Protein AF-A0A841D7J9-F1 (afdb_monomer_lite)

InterPro domains:
  IPR009057 Homedomain-like superfamily [SSF46689] (7-132)
  IPR025959 Winged helix-turn helix domain [PF13592] (99-148)
  IPR036397 Ribonuclease H superfamily [G3DSA:3.30.420.10] (74-222)

Radius of gyration: 26.57 Å; chains: 1; bounding box: 63×69×46 Å

pLDDT: mean 78.3, std 13.87, range [30.59, 95.12]

Foldseek 3Di:
DFDPDPQPCQAPVSLVVQLVLLLVLLVCVVVVNDLVVSCVVSVHDSVVSVVSNVQCVVPNSVSSGDPPGPDDDDPDDPVRLVVLVVVVVVAVVVVPDPDRDDQLVSSQVVCCVPPVDGDDSVRSVSVCSRVRHDDDDPDPPDPPPDVVVVVVQVVPPVPDDDDDDDPPDLQLDLVNLVVVQLCVVCVPDDDPDPVRVVVVSCVSVVVVVVCVVSSVVSNVSNVDDPDDDD

Sequence (230 aa):
MRYPDRSGGLSAPERDRREALRFRAADMFAGKIPPPRVARLLGVTRKSVYEWHALWKHGGTAALASKGAAGSGCKLTEERLDRLEVFLEQGARAHGWDEQRWTSARVAVLIAARFHRTYTPRGVAYLLQRLGWSFQVPAHRAARRDEEIVTWIDAQDDWLLVYRLPPYAPDLNPAEGIWSNLRTRLLNFTVNGIDQLTALIRSRLKPLQYRPDLLDGFIAETGLVLSDPA

Organism: Planomonospora venezuelensis (NCBI:txid1999)

Secondary structure (DSSP, 8-state):
-B-SS--SS-SHHHHHHHHHHHHHHHHHHHTT--HHHHHHHHT--HHHHHHHHHHHHHHTGGGGS---SSSSPPSS-HHHHHHHHHHHHH-GGGGT-SSS---HHHHHHHHHHHH-----HHHHHHHHHHTTBPP-----PPPPP-HHHHHHHHTTTTT-----PPTT-GGG-HHHHHHHHHHHHHTT---SSHHHHHHHHHHHHGGGGG-HHHHHHHHHHTT---PPP-

Structure (mmCIF, N/CA/C/O backbone):
data_AF-A0A841D7J9-F1
#
_entry.id   AF-A0A841D7J9-F1
#
loop_
_atom_site.group_PDB
_atom_site.id
_atom_site.type_symbol
_atom_site.label_atom_id
_atom_site.label_alt_id
_atom_site.label_comp_id
_atom_site.label_asym_id
_atom_site.label_entity_id
_atom_site.label_seq_id
_atom_site.pdbx_PDB_ins_code
_atom_site.Cartn_x
_atom_site.Cartn_y
_atom_site.Cartn_z
_atom_site.occupancy
_atom_site.B_iso_or_equiv
_atom_site.auth_seq_id
_atom_site.auth_comp_id
_atom_site.auth_asym_id
_atom_site.auth_atom_id
_atom_site.pdbx_PDB_model_num
ATOM 1 N N . MET A 1 1 ? 1.288 -3.231 -11.786 1.00 39.03 1 MET A N 1
ATOM 2 C CA . MET A 1 1 ? 0.190 -4.104 -11.327 1.00 39.03 1 MET A CA 1
ATOM 3 C C . MET A 1 1 ? -0.695 -3.291 -10.396 1.00 39.03 1 MET A C 1
ATOM 5 O O . MET A 1 1 ? -0.161 -2.682 -9.474 1.00 39.03 1 MET A O 1
ATOM 9 N N . ARG A 1 2 ? -1.998 -3.210 -10.688 1.00 41.81 2 ARG A N 1
ATOM 10 C CA . ARG A 1 2 ? -3.008 -2.549 -9.848 1.00 41.81 2 ARG A CA 1
ATOM 11 C C . ARG A 1 2 ? -3.468 -3.549 -8.788 1.00 41.81 2 ARG A C 1
ATOM 13 O O . ARG A 1 2 ? -3.883 -4.644 -9.145 1.00 41.81 2 ARG A O 1
ATOM 20 N N . TYR A 1 3 ? -3.389 -3.177 -7.517 1.00 30.59 3 TYR A N 1
ATOM 21 C CA . TYR A 1 3 ? -4.139 -3.857 -6.463 1.00 30.59 3 TYR A CA 1
ATOM 22 C C . TYR A 1 3 ? -5.283 -2.933 -6.048 1.00 30.59 3 TYR A C 1
ATOM 24 O O . TYR A 1 3 ? -5.039 -1.734 -5.871 1.00 30.59 3 TYR A O 1
ATOM 32 N N . PRO A 1 4 ? -6.510 -3.444 -5.887 1.00 35.72 4 PRO A N 1
ATOM 33 C CA . PRO A 1 4 ? -7.534 -2.681 -5.203 1.00 35.72 4 PRO A CA 1
ATOM 34 C C . PRO A 1 4 ? -7.121 -2.630 -3.728 1.00 35.72 4 PRO A C 1
ATOM 36 O O . PRO A 1 4 ? -6.820 -3.682 -3.197 1.00 35.72 4 PRO A O 1
ATOM 39 N N . ASP A 1 5 ? -7.105 -1.441 -3.106 1.00 42.25 5 ASP A N 1
ATOM 40 C CA . ASP A 1 5 ? -7.273 -1.213 -1.647 1.00 42.25 5 ASP A CA 1
ATOM 41 C C . ASP A 1 5 ? -6.131 -0.679 -0.746 1.00 42.25 5 ASP A C 1
ATOM 43 O O . ASP A 1 5 ? -6.415 -0.340 0.402 1.00 42.25 5 ASP A O 1
ATOM 47 N N . ARG A 1 6 ? -4.895 -0.446 -1.215 1.00 40.97 6 ARG A N 1
ATOM 48 C CA . ARG A 1 6 ? -3.840 0.195 -0.375 1.00 40.97 6 ARG A CA 1
ATOM 49 C C . ARG A 1 6 ? -3.608 1.691 -0.629 1.00 40.97 6 ARG A C 1
ATOM 51 O O . ARG A 1 6 ? -2.497 2.201 -0.442 1.00 40.97 6 ARG A O 1
ATOM 58 N N . SER A 1 7 ? -4.629 2.440 -1.039 1.00 46.22 7 SER A N 1
ATOM 59 C CA . SER A 1 7 ? -4.551 3.904 -0.961 1.00 46.22 7 SER A CA 1
ATOM 60 C C . SER A 1 7 ? -4.718 4.319 0.503 1.00 46.22 7 SER A C 1
ATOM 62 O O . SER A 1 7 ? -5.618 3.883 1.199 1.00 46.22 7 SER A O 1
ATOM 64 N N . GLY A 1 8 ? -3.816 5.135 1.039 1.00 47.72 8 GLY A N 1
ATOM 65 C CA . GLY A 1 8 ? -3.855 5.581 2.436 1.00 47.72 8 GLY A CA 1
ATOM 66 C C . GLY A 1 8 ? -4.982 6.581 2.720 1.00 47.72 8 GLY A C 1
ATOM 67 O O . GLY A 1 8 ? -4.747 7.586 3.388 1.00 47.72 8 GLY A O 1
ATOM 68 N N . GLY A 1 9 ? -6.189 6.376 2.184 1.00 54.22 9 GLY A N 1
ATOM 69 C CA . GLY A 1 9 ? -7.312 7.294 2.323 1.00 54.22 9 GLY A CA 1
ATOM 70 C C . GLY A 1 9 ? -7.361 8.427 1.307 1.00 54.22 9 GLY A C 1
ATOM 71 O O . GLY A 1 9 ? -7.972 9.455 1.604 1.00 54.22 9 GLY A O 1
ATOM 72 N N . LEU A 1 10 ? -6.655 8.299 0.185 1.00 56.56 10 LEU A N 1
ATOM 73 C CA . LEU A 1 10 ? -6.429 9.379 -0.782 1.00 56.56 10 LEU A CA 1
ATOM 74 C C . LEU A 1 10 ? -7.172 9.168 -2.109 1.00 56.56 10 LEU A C 1
ATOM 76 O O . LEU A 1 10 ? -7.254 10.109 -2.905 1.00 56.56 10 LEU A O 1
ATOM 80 N N . SER A 1 11 ? -7.727 7.978 -2.355 1.00 65.38 11 SER A N 1
ATOM 81 C CA . SER A 1 11 ? -8.486 7.690 -3.579 1.00 65.38 11 SER A CA 1
ATOM 82 C C . SER A 1 11 ? -9.914 8.251 -3.510 1.00 65.38 11 SER A C 1
ATOM 84 O O . SER A 1 11 ? -10.414 8.579 -2.433 1.00 65.38 11 SER A O 1
ATOM 86 N N . ALA A 1 12 ? -10.571 8.413 -4.665 1.00 66.31 12 ALA A N 1
ATOM 87 C CA . ALA A 1 12 ? -11.970 8.857 -4.711 1.00 66.31 12 ALA A CA 1
ATOM 88 C C . ALA A 1 12 ? -12.926 7.888 -3.985 1.00 66.31 12 ALA A C 1
ATOM 90 O O . ALA A 1 12 ? -13.608 8.348 -3.071 1.00 66.31 12 ALA A O 1
ATOM 91 N N . PRO A 1 13 ? -12.865 6.560 -4.218 1.00 66.75 13 PRO A N 1
ATOM 92 C CA . PRO A 1 13 ? -13.762 5.619 -3.545 1.00 66.75 13 PRO A CA 1
ATOM 93 C C . PRO A 1 13 ? -13.624 5.618 -2.016 1.00 66.75 13 PRO A C 1
ATOM 95 O O . PRO A 1 13 ? -14.596 5.431 -1.289 1.00 66.75 13 PRO A O 1
ATOM 98 N N . GLU A 1 14 ? -12.419 5.839 -1.484 1.00 67.75 14 GLU A N 1
ATOM 99 C CA . GLU A 1 14 ? -12.206 5.944 -0.034 1.00 67.75 14 GLU A CA 1
ATOM 100 C C . GLU A 1 14 ? -12.780 7.229 0.563 1.00 67.75 14 GLU A C 1
ATOM 102 O O . GLU A 1 14 ? -13.253 7.217 1.705 1.00 67.75 14 GLU A O 1
ATOM 107 N N . ARG A 1 15 ? -12.746 8.339 -0.186 1.00 72.50 15 ARG A N 1
ATOM 108 C CA . ARG A 1 15 ? -13.403 9.585 0.230 1.00 72.50 15 ARG A CA 1
ATOM 109 C C . ARG A 1 15 ? -14.911 9.389 0.296 1.00 72.50 15 ARG A C 1
ATOM 111 O O . ARG A 1 15 ? -15.495 9.742 1.321 1.00 72.50 15 ARG A O 1
ATOM 118 N N . ASP A 1 16 ? -15.483 8.750 -0.717 1.00 75.31 16 ASP A N 1
ATOM 119 C CA . ASP A 1 16 ? -16.919 8.472 -0.800 1.00 75.31 16 ASP A CA 1
ATOM 120 C C . ASP A 1 16 ? -17.354 7.544 0.343 1.00 75.31 16 ASP A C 1
ATOM 122 O O . ASP A 1 16 ? -18.322 7.824 1.049 1.00 75.31 16 ASP A O 1
ATOM 126 N N . ARG A 1 17 ? -16.570 6.496 0.645 1.00 79.12 17 ARG A N 1
ATOM 127 C CA . ARG A 1 17 ? -16.803 5.625 1.817 1.00 79.12 17 ARG A CA 1
ATOM 128 C C . ARG A 1 17 ? -16.821 6.411 3.133 1.00 79.12 17 ARG A C 1
ATOM 130 O O . ARG A 1 17 ? -17.687 6.187 3.976 1.00 79.12 17 ARG A O 1
ATOM 137 N N . ARG A 1 18 ? -15.880 7.339 3.336 1.00 81.44 18 ARG A N 1
ATOM 138 C CA . ARG A 1 18 ? -15.814 8.171 4.557 1.00 81.44 18 ARG A CA 1
ATOM 139 C C . ARG A 1 18 ? -16.934 9.200 4.636 1.00 81.44 18 ARG A C 1
ATOM 141 O O . ARG A 1 18 ? -17.307 9.609 5.733 1.00 81.44 18 ARG A O 1
ATOM 148 N N . GLU A 1 19 ? -17.409 9.685 3.500 1.00 84.31 19 GLU A N 1
ATOM 149 C CA . GLU A 1 19 ? -18.580 10.556 3.420 1.00 84.31 19 GLU A CA 1
ATOM 150 C C . GLU A 1 19 ? -19.863 9.791 3.742 1.00 84.31 19 GLU A C 1
ATOM 152 O O . GLU A 1 19 ? -20.627 10.227 4.599 1.00 84.31 19 GLU A O 1
ATOM 157 N N . ALA A 1 20 ? -20.030 8.585 3.200 1.00 85.12 20 ALA A N 1
ATOM 158 C CA . ALA A 1 20 ? -21.144 7.710 3.549 1.00 85.12 20 ALA A CA 1
ATOM 159 C C . ALA A 1 20 ? -21.189 7.395 5.058 1.00 85.12 20 ALA A C 1
ATOM 161 O O . ALA A 1 20 ? -22.263 7.395 5.658 1.00 85.12 20 ALA A O 1
ATOM 162 N N . LEU A 1 21 ? -20.032 7.186 5.706 1.00 88.06 21 LEU A N 1
ATOM 163 C CA . LEU A 1 21 ? -19.957 7.025 7.168 1.00 88.06 21 LEU A CA 1
ATOM 164 C C . LEU A 1 21 ? -20.430 8.273 7.926 1.00 88.06 21 LEU A C 1
ATOM 166 O O . LEU A 1 21 ? -21.113 8.154 8.942 1.00 88.06 21 LEU A O 1
ATOM 170 N N . ARG A 1 22 ? -20.087 9.465 7.430 1.00 91.50 22 ARG A N 1
ATOM 171 C CA . ARG A 1 22 ? -20.518 10.745 8.004 1.00 91.50 22 ARG A CA 1
ATOM 172 C C . ARG A 1 22 ? -22.024 10.960 7.855 1.00 91.50 22 ARG A C 1
ATOM 174 O O . ARG A 1 22 ? -22.659 11.391 8.813 1.00 91.50 22 ARG A O 1
ATOM 181 N N . PHE A 1 23 ? -22.608 10.602 6.714 1.00 91.81 23 PHE A N 1
ATOM 182 C CA . PHE A 1 23 ? -24.058 10.679 6.512 1.00 91.81 23 PHE A CA 1
ATOM 183 C C . PHE A 1 23 ? -24.820 9.672 7.372 1.00 91.81 23 PHE A C 1
ATOM 185 O O . PHE A 1 23 ? -25.758 10.066 8.057 1.00 91.81 23 PHE A O 1
ATOM 192 N N . ARG A 1 24 ? -24.341 8.426 7.485 1.00 92.00 24 ARG A N 1
ATOM 193 C CA . ARG A 1 24 ? -24.909 7.464 8.446 1.00 92.00 24 ARG A CA 1
ATOM 194 C C . ARG A 1 24 ? -24.848 7.984 9.883 1.00 92.00 24 ARG A C 1
ATOM 196 O O . ARG A 1 24 ? -25.803 7.821 10.631 1.00 92.00 24 ARG A O 1
ATOM 203 N N . ALA A 1 25 ? -23.750 8.632 10.280 1.00 90.75 25 ALA A N 1
ATOM 204 C CA . ALA A 1 25 ? -23.661 9.261 11.599 1.00 90.75 25 ALA A CA 1
ATOM 205 C C . ALA A 1 25 ? -24.704 10.380 11.777 1.00 90.75 25 ALA A C 1
ATOM 207 O O . ALA A 1 25 ? -25.294 10.480 12.851 1.00 90.75 25 ALA A O 1
ATOM 208 N N . ALA A 1 26 ? -24.966 11.175 10.734 1.00 92.69 26 ALA A N 1
ATOM 209 C CA . ALA A 1 26 ? -25.993 12.217 10.735 1.00 92.69 26 ALA A CA 1
ATOM 210 C C . ALA A 1 26 ? -27.397 11.647 10.989 1.00 92.69 26 ALA A C 1
ATOM 212 O O . ALA A 1 26 ? -28.112 12.158 11.851 1.00 92.69 26 ALA A O 1
ATOM 213 N N . ASP A 1 27 ? -27.756 10.554 10.309 1.00 93.56 27 ASP A N 1
ATOM 214 C CA . ASP A 1 27 ? -29.042 9.867 10.503 1.00 93.56 27 ASP A CA 1
ATOM 215 C C . ASP A 1 27 ? -29.184 9.356 11.944 1.00 93.56 27 ASP A C 1
ATOM 217 O O . ASP A 1 27 ? -30.233 9.485 12.578 1.00 93.56 27 ASP A O 1
ATOM 221 N N . MET A 1 28 ? -28.095 8.833 12.513 1.00 94.06 28 MET A N 1
ATOM 222 C CA . MET A 1 28 ? -28.065 8.375 13.903 1.00 94.06 28 MET A CA 1
ATOM 223 C C . MET A 1 28 ? -28.186 9.532 14.904 1.00 94.06 28 MET A C 1
ATOM 225 O O . MET A 1 28 ? -28.846 9.376 15.934 1.00 94.06 28 MET A O 1
ATOM 229 N N . PHE A 1 29 ? -27.596 10.697 14.617 1.00 95.12 29 PHE A N 1
ATOM 230 C CA . PHE A 1 29 ? -27.776 11.899 15.437 1.00 95.12 29 PHE A CA 1
ATOM 231 C C . PHE A 1 29 ? -29.213 12.425 15.366 1.00 95.12 29 PHE A C 1
ATOM 233 O O . PHE A 1 29 ? -29.779 12.769 16.406 1.00 95.12 29 PHE A O 1
ATOM 240 N N . ALA A 1 30 ? -29.834 12.415 14.181 1.00 92.06 30 ALA A N 1
ATOM 241 C CA . ALA A 1 30 ? -31.248 12.751 14.005 1.00 92.06 30 ALA A CA 1
ATOM 242 C C . ALA A 1 30 ? -32.157 11.792 14.797 1.00 92.06 30 ALA A C 1
ATOM 244 O O . ALA A 1 30 ? -33.096 12.229 15.464 1.00 92.06 30 ALA A O 1
ATOM 245 N N . GLY A 1 31 ? -31.803 10.503 14.830 1.00 92.81 31 GLY A N 1
ATOM 246 C CA . GLY A 1 31 ? -32.410 9.478 15.687 1.00 92.81 31 GLY A CA 1
ATOM 247 C C . GLY A 1 31 ? -32.057 9.576 17.179 1.00 92.81 31 GLY A C 1
ATOM 248 O O . GLY A 1 31 ? -32.359 8.653 17.935 1.00 92.81 31 GLY A O 1
ATOM 249 N N . LYS A 1 32 ? -31.406 10.664 17.621 1.00 93.88 32 LYS A N 1
ATOM 250 C CA . LYS A 1 32 ? -30.995 10.935 19.013 1.00 93.88 32 LYS A CA 1
ATOM 251 C C . LYS A 1 32 ? -30.071 9.871 19.620 1.00 93.88 32 LYS A C 1
ATOM 253 O O . LYS A 1 32 ? -30.001 9.719 20.842 1.00 93.88 32 LYS A O 1
ATOM 258 N N . ILE A 1 33 ? -29.323 9.145 18.791 1.00 94.50 33 ILE A N 1
ATOM 259 C CA . ILE A 1 33 ? -28.328 8.182 19.264 1.00 94.50 33 ILE A CA 1
ATOM 260 C C . ILE A 1 33 ? -27.105 8.954 19.790 1.00 94.50 33 ILE A C 1
ATOM 262 O O . ILE A 1 33 ? -26.549 9.792 19.078 1.00 94.50 33 ILE A O 1
ATOM 266 N N . PRO A 1 34 ? -26.628 8.674 21.018 1.00 93.44 34 PRO A N 1
ATOM 267 C CA . PRO A 1 34 ? -25.526 9.428 21.603 1.00 93.44 34 PRO A CA 1
ATOM 268 C C . PRO A 1 34 ? -24.186 9.151 20.882 1.00 93.44 34 PRO A C 1
ATOM 270 O O . PRO A 1 34 ? -23.909 7.991 20.544 1.00 93.44 34 PRO A O 1
ATOM 273 N N . PRO A 1 35 ? -23.296 10.157 20.718 1.00 92.00 35 PRO A N 1
ATOM 274 C CA . PRO A 1 35 ? -22.027 10.022 19.986 1.00 92.00 35 PRO A CA 1
ATOM 275 C C . PRO A 1 35 ? -21.139 8.822 20.380 1.00 92.00 35 PRO A C 1
ATOM 277 O O . PRO A 1 35 ? -20.606 8.159 19.489 1.00 92.00 35 PRO A O 1
ATOM 280 N N . PRO A 1 36 ? -21.008 8.429 21.665 1.00 92.62 36 PRO A N 1
ATOM 281 C CA . PRO A 1 36 ? -20.242 7.233 22.038 1.00 92.62 36 PRO A CA 1
ATOM 282 C C . PRO A 1 36 ? -20.827 5.910 21.521 1.00 92.62 36 PRO A C 1
ATOM 284 O O . PRO A 1 36 ? -20.099 4.927 21.367 1.00 92.62 36 PRO A O 1
ATOM 287 N N . ARG A 1 37 ? -22.145 5.847 21.291 1.00 92.38 37 ARG A N 1
ATOM 288 C CA . ARG A 1 37 ? -22.811 4.674 20.707 1.00 92.38 37 ARG A CA 1
ATOM 289 C C . ARG A 1 37 ? -22.662 4.673 19.187 1.00 92.38 37 ARG A C 1
ATOM 291 O O . ARG A 1 37 ? -22.357 3.626 18.630 1.00 92.38 37 ARG A O 1
ATOM 298 N N . VAL A 1 38 ? -22.767 5.839 18.549 1.00 89.81 38 VAL A N 1
ATOM 299 C CA . VAL A 1 38 ? -22.492 6.013 17.111 1.00 89.81 38 VAL A CA 1
ATOM 300 C C . VAL A 1 38 ? -21.054 5.606 16.766 1.00 89.81 38 VAL A C 1
ATOM 302 O O . VAL A 1 38 ? -20.846 4.843 15.829 1.00 89.81 38 VAL A O 1
ATOM 305 N N . ALA A 1 39 ? -20.069 6.011 17.576 1.00 88.69 39 ALA A N 1
ATOM 306 C CA . ALA A 1 39 ? -18.666 5.621 17.397 1.00 88.69 39 ALA A CA 1
ATOM 307 C C . ALA A 1 39 ? -18.464 4.098 17.392 1.00 88.69 39 ALA A C 1
ATOM 309 O O . ALA A 1 39 ? -17.776 3.569 16.523 1.00 88.69 39 ALA A O 1
ATOM 310 N N . ARG A 1 40 ? -19.116 3.389 18.325 1.00 87.44 40 ARG A N 1
ATOM 311 C CA . ARG A 1 40 ? -19.069 1.921 18.392 1.00 87.44 40 ARG A CA 1
ATOM 312 C C . ARG A 1 40 ? -19.741 1.261 17.191 1.00 87.44 40 ARG A C 1
ATOM 314 O O . ARG A 1 40 ? -19.175 0.335 16.630 1.00 87.44 40 ARG A O 1
ATOM 321 N N . LEU A 1 41 ? -20.916 1.745 16.793 1.00 83.50 41 LEU A N 1
ATOM 322 C CA . LEU A 1 41 ? -21.693 1.159 15.697 1.00 83.50 41 LEU A CA 1
ATOM 323 C C . LEU A 1 41 ? -21.044 1.368 14.321 1.00 83.50 41 LEU A C 1
ATOM 325 O O . LEU A 1 41 ? -21.203 0.527 13.445 1.00 83.50 41 LEU A O 1
ATOM 329 N N . LEU A 1 42 ? -20.301 2.462 14.136 1.00 83.75 42 LEU A N 1
ATOM 330 C CA . LEU A 1 42 ? -19.607 2.773 12.881 1.00 83.75 42 LEU A CA 1
ATOM 331 C C . LEU A 1 42 ? -18.122 2.371 12.877 1.00 83.75 42 LEU A C 1
ATOM 333 O O . LEU A 1 42 ? -17.455 2.561 11.863 1.00 83.75 42 LEU A O 1
ATOM 337 N N . GLY A 1 43 ? -17.588 1.849 13.987 1.00 84.12 43 GLY A N 1
ATOM 338 C CA . GLY A 1 43 ? -16.182 1.436 14.087 1.00 84.12 43 GLY A CA 1
ATOM 339 C C . GLY A 1 43 ? -15.177 2.589 13.952 1.00 84.12 43 GLY A C 1
ATOM 340 O O . GLY A 1 43 ? -14.059 2.383 13.486 1.00 84.12 43 GLY A O 1
ATOM 341 N N . VAL A 1 44 ? -15.561 3.811 14.334 1.00 86.38 44 VAL A N 1
ATOM 342 C CA . VAL A 1 44 ? -14.720 5.020 14.242 1.00 86.38 44 VAL A CA 1
ATOM 343 C C . VAL A 1 44 ? -14.386 5.574 15.626 1.00 86.38 44 VAL A C 1
ATOM 345 O O . VAL A 1 44 ? -15.048 5.285 16.623 1.00 86.38 44 VAL A O 1
ATOM 348 N N . THR A 1 45 ? -13.345 6.403 15.712 1.00 86.19 45 THR A N 1
ATOM 349 C CA . THR A 1 45 ? -12.926 6.967 17.002 1.00 86.19 45 THR A CA 1
ATOM 350 C C . THR A 1 45 ? -13.990 7.900 17.585 1.00 86.19 45 THR A C 1
ATOM 352 O O . THR A 1 45 ? -14.641 8.657 16.863 1.00 86.19 45 THR A O 1
ATOM 355 N N . ARG A 1 46 ? -14.121 7.915 18.921 1.00 83.75 46 ARG A N 1
ATOM 356 C CA . ARG A 1 46 ? -15.035 8.838 19.621 1.00 83.75 46 ARG A CA 1
ATOM 357 C C . ARG A 1 46 ? -14.771 10.298 19.249 1.00 83.75 46 ARG A C 1
ATOM 359 O O . ARG A 1 46 ? -15.722 11.041 19.049 1.00 83.75 46 ARG A O 1
ATOM 366 N N . LYS A 1 47 ? -13.496 10.685 19.112 1.00 85.00 47 LYS A N 1
ATOM 367 C CA . LYS A 1 47 ? -13.081 12.040 18.727 1.00 85.00 47 LYS A CA 1
ATOM 368 C C . LYS A 1 47 ? -13.732 12.475 17.410 1.00 85.00 47 LYS A C 1
ATOM 370 O O . LYS A 1 47 ? -14.397 13.504 17.387 1.00 85.00 47 LYS A O 1
ATOM 375 N N . SER A 1 48 ? -13.612 11.659 16.360 1.00 87.44 48 SER A N 1
ATOM 376 C CA . SER A 1 48 ? -14.194 11.958 15.044 1.00 87.44 48 SER A CA 1
ATOM 377 C C . SER A 1 48 ? -15.711 12.140 15.112 1.00 87.44 48 SER A C 1
ATOM 379 O O . SER A 1 48 ? -16.247 13.063 14.512 1.00 87.44 48 SER A O 1
ATOM 381 N N . VAL A 1 49 ? -16.409 11.305 15.889 1.00 90.81 49 VAL A N 1
ATOM 382 C CA . VAL A 1 49 ? -17.872 11.403 16.031 1.00 90.81 49 VAL A CA 1
ATOM 383 C C . VAL A 1 49 ? -18.295 12.642 16.817 1.00 90.81 49 VAL A C 1
ATOM 385 O O . VAL A 1 49 ? -19.301 13.253 16.470 1.00 90.81 49 VAL A O 1
ATOM 388 N N . TYR A 1 50 ? -17.547 13.048 17.846 1.00 92.75 50 TYR A N 1
ATOM 389 C CA . TYR A 1 50 ? -17.823 14.300 18.560 1.00 92.75 50 TYR A CA 1
ATOM 390 C C . TYR A 1 50 ? -17.618 15.529 17.668 1.00 92.75 50 TYR A C 1
ATOM 392 O O . TYR A 1 50 ? -18.455 16.430 17.691 1.00 92.75 50 TYR A O 1
ATOM 400 N N . GLU A 1 51 ? -16.565 15.544 16.848 1.00 89.75 51 GLU A N 1
ATOM 401 C CA . GLU A 1 51 ? -16.337 16.598 15.851 1.00 89.75 51 GLU A CA 1
ATOM 402 C C . GLU A 1 51 ? -17.475 16.644 14.817 1.00 89.75 51 GLU A C 1
ATOM 404 O O . GLU A 1 51 ? -18.014 17.715 14.541 1.00 89.75 51 GLU A O 1
ATOM 409 N N . TRP A 1 52 ? -17.916 15.490 14.301 1.00 93.00 52 TRP A N 1
ATOM 410 C CA . TRP A 1 52 ? -19.059 15.421 13.381 1.00 93.00 52 TRP A CA 1
ATOM 411 C C . TRP A 1 52 ? -20.360 15.878 14.038 1.00 93.00 52 TRP A C 1
ATOM 413 O O . TRP A 1 52 ? -21.113 16.636 13.441 1.00 93.00 52 TRP A O 1
ATOM 423 N N . HIS A 1 53 ? -20.624 15.466 15.275 1.00 93.69 53 HIS A N 1
ATOM 424 C CA . HIS A 1 53 ? -21.823 15.872 16.001 1.00 93.69 53 HIS A CA 1
ATOM 425 C C . HIS A 1 53 ? -21.850 17.386 16.258 1.00 93.69 53 HIS A C 1
ATOM 427 O O . HIS A 1 53 ? -22.901 18.011 16.126 1.00 93.69 53 HIS A O 1
ATOM 433 N N . ALA A 1 54 ? -20.702 17.991 16.579 1.00 92.38 54 ALA A N 1
ATOM 434 C CA . ALA A 1 54 ? -20.583 19.439 16.730 1.00 92.38 54 ALA A CA 1
ATOM 435 C C . ALA A 1 54 ? -20.873 20.175 15.411 1.00 92.38 54 ALA A C 1
ATOM 437 O O . ALA A 1 54 ? -21.660 21.118 15.398 1.00 92.38 54 ALA A O 1
ATOM 438 N N . LEU A 1 55 ? -20.306 19.711 14.293 1.00 89.44 55 LEU A N 1
ATOM 439 C CA . LEU A 1 55 ? -20.564 20.281 12.964 1.00 89.44 55 LEU A CA 1
ATOM 440 C C . LEU A 1 55 ? -22.031 20.115 12.536 1.00 89.44 55 LEU A C 1
ATOM 442 O O . LEU A 1 55 ? -22.656 21.059 12.053 1.00 89.44 55 LEU A O 1
ATOM 446 N N . TRP A 1 56 ? -22.597 18.931 12.767 1.00 94.56 56 TRP A N 1
ATOM 447 C CA . TRP A 1 56 ? -23.981 18.603 12.433 1.00 94.56 56 TRP A CA 1
ATOM 448 C C . TRP A 1 56 ? -24.989 19.441 13.224 1.00 94.56 56 TRP A C 1
ATOM 450 O O . TRP A 1 56 ? -25.992 19.872 12.662 1.00 94.56 56 TRP A O 1
ATOM 460 N N . LYS A 1 57 ? -24.711 19.759 14.496 1.00 91.12 57 LYS A N 1
ATOM 461 C CA . LYS A 1 57 ? -25.582 20.634 15.300 1.00 91.12 57 LYS A CA 1
ATOM 462 C C . LYS A 1 57 ? -25.789 22.021 14.690 1.00 91.12 57 LYS A C 1
ATOM 464 O O . LYS A 1 57 ? -26.841 22.612 14.908 1.00 91.12 57 LYS A O 1
ATOM 469 N N . HIS A 1 58 ? -24.795 22.542 13.974 1.00 88.31 58 HIS A N 1
ATOM 470 C CA . HIS A 1 58 ? -24.837 23.898 13.428 1.00 88.31 58 HIS A CA 1
ATOM 471 C C . HIS A 1 58 ? -25.217 23.953 11.945 1.00 88.31 58 HIS A C 1
ATOM 473 O O . HIS A 1 58 ? -25.762 24.963 11.512 1.00 88.31 58 HIS A O 1
ATOM 479 N N . GLY A 1 59 ? -24.958 22.897 11.167 1.00 84.50 59 GLY A N 1
ATOM 480 C CA . GLY A 1 59 ? -25.216 22.903 9.720 1.00 84.50 59 GLY A CA 1
ATOM 481 C C . GLY A 1 59 ? -25.823 21.618 9.156 1.00 84.50 59 GLY A C 1
ATOM 482 O O . GLY A 1 59 ? -25.773 21.394 7.945 1.00 84.50 59 GLY A O 1
ATOM 483 N N . GLY A 1 60 ? -26.385 20.765 10.016 1.00 89.31 60 GLY A N 1
ATOM 484 C CA . GLY A 1 60 ? -27.085 19.542 9.632 1.00 89.31 60 GLY A CA 1
ATOM 485 C C . GLY A 1 60 ? -26.215 18.560 8.845 1.00 89.31 60 GLY A C 1
ATOM 486 O O . GLY A 1 60 ? -24.986 18.559 8.932 1.00 89.31 60 GLY A O 1
ATOM 487 N N . THR A 1 61 ? -26.858 17.697 8.058 1.00 87.25 61 THR A N 1
ATOM 488 C CA . THR A 1 61 ? -26.174 16.677 7.245 1.00 87.25 61 THR A CA 1
ATOM 489 C C . THR A 1 61 ? -25.264 17.296 6.179 1.00 87.25 61 THR A C 1
ATOM 491 O O . THR A 1 61 ? -24.189 16.765 5.911 1.00 87.25 61 THR A O 1
ATOM 494 N N . ALA A 1 62 ? -25.632 18.459 5.630 1.00 86.44 62 ALA A N 1
ATOM 495 C CA . ALA A 1 62 ? -24.836 19.161 4.621 1.00 86.44 62 ALA A CA 1
ATOM 496 C C . ALA A 1 62 ? -23.459 19.602 5.151 1.00 86.44 62 ALA A C 1
ATOM 498 O O . ALA A 1 62 ? -22.468 19.523 4.426 1.00 86.44 62 ALA A O 1
ATOM 499 N N . ALA A 1 63 ? -23.355 19.982 6.431 1.00 86.88 63 ALA A N 1
ATOM 500 C CA . ALA A 1 63 ? -22.075 20.332 7.056 1.00 86.88 63 ALA A CA 1
ATOM 501 C C . ALA A 1 63 ? -21.093 19.154 7.161 1.00 86.88 63 ALA A C 1
ATOM 503 O O . ALA A 1 63 ? -19.896 19.361 7.378 1.00 86.88 63 ALA A O 1
ATOM 504 N N . LEU A 1 64 ? -21.586 17.925 7.004 1.00 86.06 64 LEU A N 1
ATOM 505 C CA . LEU A 1 64 ? -20.781 16.713 7.022 1.00 86.06 64 LEU A CA 1
ATOM 506 C C . LEU A 1 64 ? -20.346 16.245 5.632 1.00 86.06 64 LEU A C 1
ATOM 508 O O . LEU A 1 64 ? -19.619 15.253 5.556 1.00 86.06 64 LEU A O 1
ATOM 512 N N . ALA A 1 65 ? -20.726 16.944 4.560 1.00 84.19 65 ALA A N 1
ATOM 513 C CA . ALA A 1 65 ? -20.272 16.639 3.209 1.00 84.19 65 ALA A CA 1
ATOM 514 C C . ALA A 1 65 ? -18.746 16.791 3.071 1.00 84.19 65 ALA A C 1
ATOM 516 O O . ALA A 1 65 ? -18.074 17.554 3.774 1.00 84.19 65 ALA A O 1
ATOM 517 N N . SER A 1 66 ? -18.159 15.996 2.185 1.00 79.19 66 SER A N 1
ATOM 518 C CA . SER A 1 66 ? -16.752 16.058 1.815 1.00 79.19 66 SER A CA 1
ATOM 519 C C . SER A 1 66 ? -16.435 17.401 1.163 1.00 79.19 66 SER A C 1
ATOM 521 O O . SER A 1 66 ? -17.091 17.814 0.216 1.00 79.19 66 SER A O 1
ATOM 523 N N . LYS A 1 67 ? -15.360 18.058 1.607 1.00 73.50 67 LYS A N 1
ATOM 524 C CA . LYS A 1 67 ? -14.830 19.269 0.952 1.00 73.50 67 LYS A CA 1
ATOM 525 C C . LYS A 1 67 ? -13.943 18.949 -0.265 1.00 73.50 67 LYS A C 1
ATOM 527 O O . LYS A 1 67 ? -13.229 19.820 -0.750 1.00 73.50 67 LYS A O 1
ATOM 532 N N . GLY A 1 68 ? -13.947 17.699 -0.733 1.00 65.31 68 GLY A N 1
ATOM 533 C CA . GLY A 1 68 ? -13.070 17.211 -1.797 1.00 65.31 68 GLY A CA 1
ATOM 534 C C . GLY A 1 68 ? -11.717 16.696 -1.293 1.00 65.31 68 GLY A C 1
ATOM 535 O O . GLY A 1 68 ? -11.512 16.452 -0.102 1.00 65.31 68 GLY A O 1
ATOM 536 N N . ALA A 1 69 ? -10.786 16.462 -2.222 1.00 60.06 69 ALA A N 1
ATOM 537 C CA . ALA A 1 69 ? -9.441 15.995 -1.891 1.00 60.06 69 ALA A CA 1
ATOM 538 C C . ALA A 1 69 ? -8.649 17.085 -1.147 1.00 60.06 69 ALA A C 1
ATOM 540 O O . ALA A 1 69 ? -8.562 18.216 -1.614 1.00 60.06 69 ALA 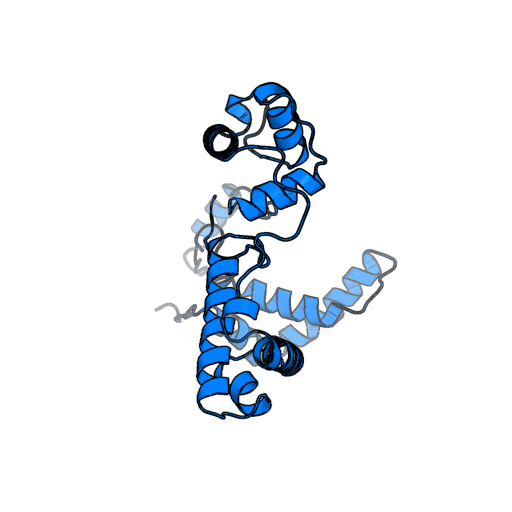A O 1
ATOM 541 N N . ALA A 1 70 ? -8.035 16.741 -0.013 1.00 46.66 70 ALA A N 1
ATOM 542 C CA . ALA A 1 70 ? -7.160 17.662 0.705 1.00 46.66 70 ALA A CA 1
ATOM 543 C C . ALA A 1 70 ? -5.838 17.875 -0.064 1.00 46.66 70 ALA A C 1
ATOM 545 O O . ALA A 1 70 ? -5.156 16.907 -0.406 1.00 46.66 70 ALA A O 1
ATOM 546 N N . GLY A 1 71 ? -5.473 19.138 -0.312 1.00 52.56 71 GLY A N 1
ATOM 547 C CA . GLY A 1 71 ? -4.220 19.551 -0.959 1.00 52.56 71 GLY A CA 1
ATOM 548 C C . GLY A 1 71 ? -4.427 20.459 -2.175 1.00 52.56 71 GLY A C 1
ATOM 549 O O . GLY A 1 71 ? -5.527 20.543 -2.717 1.00 52.56 71 GLY A O 1
ATOM 550 N N . SER A 1 72 ? -3.363 21.145 -2.615 1.00 47.66 72 SER A N 1
ATOM 551 C CA . SER A 1 72 ? -3.376 21.893 -3.879 1.00 47.66 72 SER A CA 1
ATOM 552 C C . SER A 1 72 ? -3.820 20.970 -5.016 1.00 47.66 72 SER A C 1
ATOM 554 O O . SER A 1 72 ? -3.340 19.836 -5.115 1.00 47.66 72 SER A O 1
ATOM 556 N N . GLY A 1 73 ? -4.752 21.446 -5.847 1.00 57.72 73 GLY A N 1
ATOM 557 C CA . GLY A 1 73 ? -5.326 20.690 -6.960 1.00 57.72 73 GLY A CA 1
ATOM 558 C C . GLY A 1 73 ? -4.262 19.976 -7.800 1.00 57.72 73 GLY A C 1
ATOM 559 O O . GLY A 1 73 ? -3.128 20.442 -7.936 1.00 57.72 73 GLY A O 1
ATOM 560 N N . CYS A 1 74 ? -4.613 18.806 -8.339 1.00 61.31 74 CYS A N 1
ATOM 561 C CA . CYS A 1 74 ? -3.720 18.070 -9.231 1.00 61.31 74 CYS A CA 1
ATOM 562 C C . CYS A 1 74 ? -3.287 18.993 -10.384 1.00 61.31 74 CYS A C 1
ATOM 564 O O . CYS A 1 74 ? -4.135 19.602 -11.028 1.00 61.31 74 CYS A O 1
ATOM 566 N N . LYS A 1 75 ? -1.978 19.114 -10.659 1.00 70.50 75 LYS A N 1
ATOM 567 C CA . LYS A 1 75 ? -1.473 19.944 -11.772 1.00 70.50 75 LYS A CA 1
ATOM 568 C C . LYS A 1 75 ? -1.791 19.349 -13.154 1.00 70.50 75 LYS A C 1
ATOM 570 O O . LYS A 1 75 ? -1.521 19.991 -14.171 1.00 70.50 75 LYS A O 1
ATOM 575 N N . LEU A 1 76 ? -2.295 18.116 -13.189 1.00 73.75 76 LEU A N 1
ATOM 576 C CA . LEU A 1 76 ? -2.750 17.412 -14.382 1.00 73.75 76 LEU A CA 1
ATOM 577 C C . LEU A 1 76 ? -4.279 17.310 -14.348 1.00 73.75 76 LEU A C 1
ATOM 579 O O . LEU A 1 76 ? -4.848 16.964 -13.312 1.00 73.75 76 LEU A O 1
ATOM 583 N N . THR A 1 77 ? -4.910 17.621 -15.480 1.00 78.69 77 THR A N 1
ATOM 584 C CA . THR A 1 77 ? -6.350 17.430 -15.710 1.00 78.69 77 THR A CA 1
ATOM 585 C C . THR A 1 77 ? -6.670 15.942 -15.865 1.00 78.69 77 THR A C 1
ATOM 587 O O . THR A 1 77 ? -5.753 15.154 -16.110 1.00 78.69 77 THR A O 1
ATOM 590 N N . GLU A 1 78 ? -7.940 15.550 -15.745 1.00 71.88 78 GLU A N 1
ATOM 591 C CA . GLU A 1 78 ? -8.360 14.143 -15.869 1.00 71.88 78 GLU A CA 1
ATOM 592 C C . GLU A 1 78 ? -7.922 13.530 -17.208 1.00 71.88 78 GLU A C 1
ATOM 594 O O . GLU A 1 78 ? -7.262 12.495 -17.215 1.00 71.88 78 GLU A O 1
ATOM 599 N N . GLU A 1 79 ? -8.055 14.250 -18.324 1.00 73.81 79 GLU A N 1
ATOM 600 C CA . GLU A 1 79 ? -7.657 13.750 -19.654 1.00 73.81 79 GLU A CA 1
ATOM 601 C C . GLU A 1 79 ? -6.136 13.567 -19.803 1.00 73.81 79 GLU A C 1
ATOM 603 O O . GLU A 1 79 ? -5.637 12.896 -20.715 1.00 73.81 79 GLU A O 1
ATOM 608 N N . ARG A 1 80 ? -5.347 14.243 -18.961 1.00 82.06 80 ARG A N 1
ATOM 609 C CA . ARG A 1 80 ? -3.889 14.059 -18.903 1.00 82.06 80 ARG A CA 1
ATOM 610 C C . ARG A 1 80 ? -3.520 12.907 -17.977 1.00 82.06 80 ARG A C 1
ATOM 612 O O . ARG A 1 80 ? -2.495 12.274 -18.212 1.00 82.06 80 ARG A O 1
ATOM 619 N N . LEU A 1 81 ? -4.331 12.640 -16.956 1.00 80.88 81 LEU A N 1
ATOM 620 C CA . LEU A 1 81 ? -4.170 11.483 -16.081 1.00 80.88 81 LEU A CA 1
ATOM 621 C C . LEU A 1 81 ? -4.471 10.188 -16.835 1.00 80.88 81 LEU A C 1
ATOM 623 O O . LEU A 1 81 ? -3.646 9.282 -16.773 1.00 80.88 81 LEU A O 1
ATOM 627 N N . ASP A 1 82 ? -5.536 10.153 -17.636 1.00 77.44 82 ASP A N 1
ATOM 628 C CA . ASP A 1 82 ? -5.873 8.989 -18.469 1.00 77.44 82 ASP A CA 1
ATOM 629 C C . ASP A 1 82 ? -4.749 8.675 -19.465 1.00 77.44 82 ASP A C 1
ATOM 631 O O . ASP A 1 82 ? -4.299 7.540 -19.606 1.00 77.44 82 ASP A O 1
ATOM 635 N N . ARG A 1 83 ? -4.197 9.711 -20.110 1.00 83.44 83 ARG A N 1
ATOM 636 C CA . ARG A 1 83 ? -3.047 9.544 -21.014 1.00 83.44 83 ARG A CA 1
ATOM 637 C C . ARG A 1 83 ? -1.772 9.125 -20.293 1.00 83.44 83 ARG A C 1
ATOM 639 O O . ARG A 1 83 ? -0.987 8.360 -20.848 1.00 83.44 83 ARG A O 1
ATOM 646 N N . LEU A 1 84 ? -1.535 9.634 -19.083 1.00 84.81 84 LEU A N 1
ATOM 647 C CA . LEU A 1 84 ? -0.408 9.194 -18.264 1.00 84.81 84 LEU A CA 1
ATOM 648 C C . LEU A 1 84 ? -0.549 7.710 -17.916 1.00 84.81 84 LEU A C 1
ATOM 650 O O . LEU A 1 84 ? 0.440 6.989 -17.977 1.00 84.81 84 LEU A O 1
ATOM 654 N N . GLU A 1 85 ? -1.756 7.254 -17.596 1.00 81.31 85 GLU A N 1
ATOM 655 C CA . GLU A 1 85 ? -2.028 5.857 -17.274 1.00 81.31 85 GLU A CA 1
ATOM 656 C C . GLU A 1 85 ? -1.695 4.917 -18.436 1.00 81.31 85 GLU A C 1
ATOM 658 O O . GLU A 1 85 ? -0.961 3.950 -18.233 1.00 81.31 85 GLU A O 1
ATOM 663 N N . VAL A 1 86 ? -2.085 5.273 -19.663 1.00 80.81 86 VAL A N 1
ATOM 664 C CA . VAL A 1 86 ? -1.705 4.523 -20.874 1.00 80.81 86 VAL A CA 1
ATOM 665 C C . VAL A 1 86 ? -0.179 4.396 -21.009 1.00 80.81 86 VAL A C 1
ATOM 667 O O . VAL A 1 86 ? 0.334 3.319 -21.310 1.00 80.81 86 VAL A O 1
ATOM 670 N N . PHE A 1 87 ? 0.580 5.466 -20.748 1.00 84.44 87 PHE A N 1
ATOM 671 C CA . PHE A 1 87 ? 2.050 5.405 -20.782 1.00 84.44 87 PHE A CA 1
ATOM 672 C C . PHE A 1 87 ? 2.632 4.529 -19.666 1.00 84.44 87 PHE A C 1
ATOM 674 O O . PHE A 1 87 ? 3.612 3.808 -19.864 1.00 84.44 87 PHE A O 1
ATOM 681 N N . LEU A 1 88 ? 2.036 4.563 -18.474 1.00 84.06 88 LEU A N 1
ATOM 682 C CA . LEU A 1 88 ? 2.487 3.724 -17.369 1.00 84.06 88 LEU A CA 1
ATOM 683 C C . LEU A 1 88 ? 2.268 2.234 -17.665 1.00 84.06 88 LEU A C 1
ATOM 685 O O . LEU A 1 88 ? 3.137 1.427 -17.325 1.00 84.06 88 LEU A O 1
ATOM 689 N N . GLU A 1 89 ? 1.167 1.883 -18.330 1.00 82.25 89 GLU A N 1
ATOM 690 C CA . GLU A 1 89 ? 0.835 0.512 -18.741 1.00 82.25 89 GLU A CA 1
ATOM 691 C C . GLU A 1 89 ? 1.756 -0.030 -19.844 1.00 82.25 89 GLU A C 1
ATOM 693 O O . GLU A 1 89 ? 2.165 -1.189 -19.776 1.00 82.25 89 GLU A O 1
ATOM 698 N N . GLN A 1 90 ? 2.175 0.811 -20.797 1.00 80.56 90 GLN A N 1
ATOM 699 C CA . GLN A 1 90 ? 3.199 0.464 -21.803 1.00 80.56 90 GLN A CA 1
ATOM 700 C C . GLN A 1 90 ? 4.559 0.131 -21.159 1.00 80.56 90 GLN A C 1
ATOM 702 O O . GLN A 1 90 ? 5.358 -0.648 -21.689 1.00 80.56 90 GLN A O 1
ATOM 707 N N . GLY A 1 91 ? 4.798 0.692 -19.972 1.00 79.56 91 GLY A N 1
ATOM 708 C CA . GLY A 1 91 ? 5.970 0.451 -19.149 1.00 79.56 91 GLY A CA 1
ATOM 709 C C . GLY A 1 91 ? 7.220 1.195 -19.616 1.00 79.56 91 GLY A C 1
ATOM 710 O O . GLY A 1 91 ? 7.299 1.733 -20.717 1.00 79.56 91 GLY A O 1
ATOM 711 N N . ALA A 1 92 ? 8.226 1.256 -18.743 1.00 82.06 92 ALA A N 1
ATOM 712 C CA . ALA A 1 92 ? 9.332 2.196 -18.925 1.00 82.06 92 ALA A CA 1
ATOM 713 C C . ALA A 1 92 ? 10.210 1.908 -20.167 1.00 82.06 92 ALA A C 1
ATOM 715 O O . ALA A 1 92 ? 10.735 2.846 -20.763 1.00 82.06 92 ALA A O 1
ATOM 716 N N . ARG A 1 93 ? 10.303 0.664 -20.659 1.00 82.62 93 ARG A N 1
ATOM 717 C CA . ARG A 1 93 ? 11.056 0.386 -21.901 1.00 82.62 93 ARG A CA 1
ATOM 718 C C . ARG A 1 93 ? 10.479 1.061 -23.135 1.00 82.62 93 ARG A C 1
ATOM 720 O O . ARG A 1 93 ? 11.238 1.591 -23.940 1.00 82.62 93 ARG A O 1
ATOM 727 N N . ALA A 1 94 ? 9.153 1.131 -23.240 1.00 81.12 94 ALA A N 1
ATOM 728 C CA . ALA A 1 94 ? 8.475 1.806 -24.348 1.00 81.12 94 ALA A CA 1
ATOM 729 C C . ALA A 1 94 ? 8.769 3.318 -24.403 1.00 81.12 94 ALA A C 1
ATOM 731 O O . ALA A 1 94 ? 8.504 3.980 -25.403 1.00 81.12 94 ALA A O 1
ATOM 732 N N . HIS A 1 95 ? 9.341 3.867 -23.331 1.00 81.50 95 HIS A N 1
ATOM 733 C CA . HIS A 1 95 ? 9.670 5.278 -23.198 1.00 81.50 95 HIS A CA 1
ATOM 734 C C . HIS A 1 95 ? 11.180 5.539 -23.064 1.00 81.50 95 HIS A C 1
ATOM 736 O O . HIS A 1 95 ? 11.569 6.628 -22.646 1.00 81.50 95 HIS A O 1
ATOM 742 N N . GLY A 1 96 ? 12.020 4.573 -23.454 1.00 81.19 96 GLY A N 1
ATOM 743 C CA . GLY A 1 96 ? 13.466 4.767 -23.603 1.00 81.19 96 GLY A CA 1
ATOM 744 C C . GLY A 1 96 ? 14.308 4.437 -22.369 1.00 81.19 96 GLY A C 1
ATOM 745 O O . GLY A 1 96 ? 15.459 4.854 -22.302 1.00 81.19 96 GLY A O 1
ATOM 746 N N . TRP A 1 97 ? 13.764 3.707 -21.390 1.00 83.62 97 TRP A N 1
ATOM 747 C CA . TRP A 1 97 ? 14.541 3.186 -20.259 1.00 83.62 97 TRP A CA 1
ATOM 748 C C . TRP A 1 97 ? 14.920 1.717 -20.466 1.00 83.62 97 TRP A C 1
ATOM 750 O O . TRP A 1 97 ? 14.102 0.929 -20.915 1.00 83.62 97 TRP A O 1
ATOM 760 N N . ASP A 1 98 ? 16.114 1.301 -20.040 1.00 74.69 98 ASP A N 1
ATOM 761 C CA . ASP A 1 98 ? 16.587 -0.084 -20.239 1.00 74.69 98 ASP A CA 1
ATOM 762 C C . ASP A 1 98 ? 15.815 -1.134 -19.423 1.00 74.69 98 ASP A C 1
ATOM 764 O O . ASP A 1 98 ? 15.855 -2.336 -19.694 1.00 74.69 98 ASP A O 1
ATOM 768 N N . GLU A 1 99 ? 15.069 -0.707 -18.408 1.00 74.31 99 GLU A N 1
ATOM 769 C CA . GLU A 1 99 ? 14.315 -1.571 -17.506 1.00 74.31 99 GLU A CA 1
ATOM 770 C C . GLU A 1 99 ? 12.830 -1.227 -17.521 1.00 74.31 99 GLU A C 1
ATOM 772 O O . GLU A 1 99 ? 12.460 -0.061 -17.608 1.00 74.31 99 GLU A O 1
ATOM 777 N N . GLN A 1 100 ? 11.968 -2.223 -17.296 1.00 76.25 100 GLN A N 1
ATOM 778 C CA . GLN A 1 100 ? 10.511 -2.033 -17.261 1.00 76.25 100 GLN A CA 1
ATOM 779 C C . GLN A 1 100 ? 10.008 -1.283 -16.009 1.00 76.25 100 GLN A C 1
ATOM 781 O O . GLN A 1 100 ? 8.830 -0.946 -15.909 1.00 76.25 100 GLN A O 1
ATOM 786 N N . ARG A 1 101 ? 10.880 -1.034 -15.022 1.00 79.19 101 ARG A N 1
ATOM 787 C CA . ARG A 1 101 ? 10.501 -0.496 -13.708 1.00 79.19 101 ARG A CA 1
ATOM 788 C C . ARG A 1 101 ? 10.202 1.001 -13.765 1.00 79.19 101 ARG A C 1
ATOM 790 O O . ARG A 1 101 ? 11.074 1.803 -14.104 1.00 79.19 101 ARG A O 1
ATOM 797 N N . TRP A 1 102 ? 9.019 1.391 -13.302 1.00 83.12 102 TRP A N 1
ATOM 798 C CA . TRP A 1 102 ? 8.716 2.786 -13.000 1.00 83.12 102 TRP A CA 1
ATOM 799 C C . TRP A 1 102 ? 9.213 3.165 -11.608 1.00 83.12 102 TRP A C 1
ATOM 801 O O . TRP A 1 102 ? 8.851 2.545 -10.612 1.00 83.12 102 TRP A O 1
ATOM 811 N N . THR A 1 103 ? 10.018 4.222 -11.538 1.00 85.94 103 THR A N 1
ATOM 812 C CA . THR A 1 103 ? 10.306 4.932 -10.287 1.00 85.94 103 THR A CA 1
ATOM 813 C C . THR A 1 103 ? 9.610 6.285 -10.321 1.00 85.94 103 THR A C 1
ATOM 815 O O . THR A 1 103 ? 9.384 6.837 -11.401 1.00 85.94 103 THR A O 1
ATOM 818 N N . SER A 1 104 ? 9.314 6.875 -9.160 1.00 86.94 104 SER A N 1
ATOM 819 C CA . SER A 1 104 ? 8.693 8.206 -9.109 1.00 86.94 104 SER A CA 1
ATOM 820 C C . SER A 1 104 ? 9.516 9.276 -9.837 1.00 86.94 104 SER A C 1
ATOM 822 O O . SER A 1 104 ? 8.951 10.224 -10.370 1.00 86.94 104 SER A O 1
ATOM 824 N N . ALA A 1 105 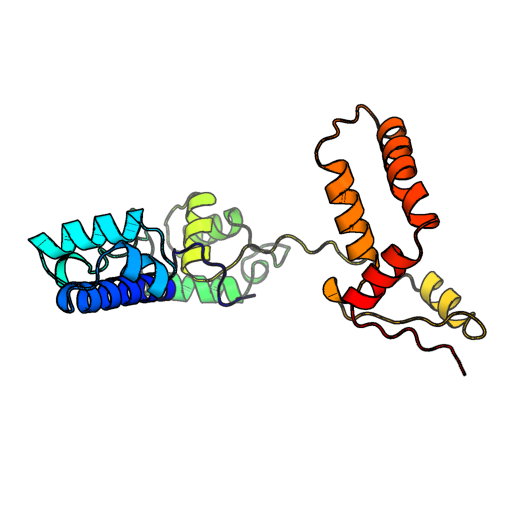? 10.843 9.115 -9.898 1.00 87.56 105 ALA A N 1
ATOM 825 C CA . ALA A 1 105 ? 11.727 9.988 -10.666 1.00 87.56 105 ALA A CA 1
ATOM 826 C C . ALA A 1 105 ? 11.553 9.803 -12.184 1.00 87.56 105 ALA A C 1
ATOM 828 O O . ALA A 1 105 ? 11.394 10.789 -12.898 1.00 87.56 105 ALA A O 1
ATOM 829 N N . ARG A 1 106 ? 11.506 8.557 -12.679 1.00 90.12 106 ARG A N 1
ATOM 830 C CA . ARG A 1 106 ? 11.259 8.269 -14.107 1.00 90.12 106 ARG A CA 1
ATOM 831 C C . ARG A 1 106 ? 9.895 8.792 -14.552 1.00 90.12 106 ARG A C 1
ATOM 833 O O . ARG A 1 106 ? 9.782 9.427 -15.594 1.00 90.12 106 ARG A O 1
ATOM 840 N N . VAL A 1 107 ? 8.874 8.602 -13.718 1.00 88.62 107 VAL A N 1
ATOM 841 C CA . VAL A 1 107 ? 7.531 9.125 -13.988 1.00 88.62 107 VAL A CA 1
ATOM 842 C C . VAL A 1 107 ? 7.515 10.661 -13.953 1.00 88.62 107 VAL A C 1
ATOM 844 O O . VAL A 1 107 ? 6.863 11.270 -14.794 1.00 88.62 107 VAL A O 1
ATOM 847 N N . ALA A 1 108 ? 8.273 11.319 -13.066 1.00 90.69 108 ALA A N 1
ATOM 848 C CA . ALA A 1 108 ? 8.408 12.781 -13.087 1.00 90.69 108 ALA A CA 1
ATOM 849 C C . ALA A 1 108 ? 9.020 13.293 -14.404 1.00 90.69 108 ALA A C 1
ATOM 851 O O . ALA A 1 108 ? 8.520 14.266 -14.969 1.00 90.69 108 ALA A O 1
ATOM 852 N N . VAL A 1 109 ? 10.058 12.616 -14.911 1.00 90.88 109 VAL A N 1
ATOM 853 C CA . VAL A 1 109 ? 10.682 12.924 -16.210 1.00 90.88 109 VAL A CA 1
ATOM 854 C C . VAL A 1 109 ? 9.683 12.734 -17.350 1.00 90.88 109 VAL A C 1
ATOM 856 O O . VAL A 1 109 ? 9.538 13.620 -18.192 1.00 90.88 109 VAL A O 1
ATOM 859 N N . LEU A 1 110 ? 8.935 11.628 -17.345 1.00 90.38 110 LEU A N 1
ATOM 860 C CA . LEU A 1 110 ? 7.890 11.372 -18.335 1.00 90.38 110 LEU A CA 1
ATOM 861 C C . LEU A 1 110 ? 6.814 12.470 -18.323 1.00 90.38 110 LEU A C 1
ATOM 863 O O . LEU A 1 110 ? 6.431 12.967 -19.381 1.00 90.38 110 LEU A O 1
ATOM 867 N N . ILE A 1 111 ? 6.349 12.886 -17.140 1.00 90.06 111 ILE A N 1
ATOM 868 C CA . ILE A 1 111 ? 5.338 13.944 -17.006 1.00 90.06 111 ILE A CA 1
ATOM 869 C C . ILE A 1 111 ? 5.874 15.283 -17.528 1.00 90.06 111 ILE A C 1
ATOM 871 O O . ILE A 1 111 ? 5.159 15.996 -18.236 1.00 90.06 111 ILE A O 1
ATOM 875 N N . ALA A 1 112 ? 7.130 15.617 -17.223 1.00 90.94 112 ALA A N 1
ATOM 876 C CA . ALA A 1 112 ? 7.763 16.830 -17.727 1.00 90.94 112 ALA A CA 1
ATOM 877 C C . ALA A 1 112 ? 7.867 16.817 -19.260 1.00 90.94 112 ALA A C 1
ATOM 879 O O . ALA A 1 112 ? 7.520 17.810 -19.898 1.00 90.94 112 ALA A O 1
ATOM 880 N N . ALA A 1 113 ? 8.257 15.682 -19.847 1.00 88.12 113 ALA A N 1
ATOM 881 C CA . ALA A 1 113 ? 8.404 15.525 -21.291 1.00 88.12 113 ALA A CA 1
ATOM 882 C C . ALA A 1 113 ? 7.066 15.533 -22.052 1.00 88.12 113 ALA A C 1
ATOM 884 O O . ALA A 1 113 ? 6.992 16.080 -23.147 1.00 88.12 113 ALA A O 1
ATOM 885 N N . ARG A 1 114 ? 6.008 14.923 -21.499 1.00 89.81 114 ARG A N 1
ATOM 886 C CA . ARG A 1 114 ? 4.722 14.729 -22.203 1.00 89.81 114 ARG A CA 1
ATOM 887 C C . ARG A 1 114 ? 3.670 15.790 -21.905 1.00 89.81 114 ARG A C 1
ATOM 889 O O . ARG A 1 114 ? 2.777 16.001 -22.718 1.00 89.81 114 ARG A O 1
ATOM 896 N N . PHE A 1 115 ? 3.748 16.435 -20.743 1.00 89.75 115 PHE A N 1
ATOM 897 C CA . PHE A 1 115 ? 2.723 17.377 -20.284 1.00 89.75 115 PHE A CA 1
ATOM 898 C C . PHE A 1 115 ? 3.280 18.747 -19.883 1.00 89.75 115 PHE A C 1
ATOM 900 O O . PHE A 1 115 ? 2.499 19.600 -19.457 1.00 89.75 115 PHE A O 1
ATOM 907 N N . HIS A 1 116 ? 4.599 18.964 -19.991 1.00 86.44 116 HIS A N 1
ATOM 908 C CA . HIS A 1 116 ? 5.280 20.216 -19.629 1.00 86.44 116 HIS A CA 1
ATOM 909 C C . HIS A 1 116 ? 4.963 20.687 -18.198 1.00 86.44 116 HIS A C 1
ATOM 911 O O . HIS A 1 116 ? 4.870 21.882 -17.906 1.00 86.44 116 HIS A O 1
ATOM 917 N N . ARG A 1 117 ? 4.758 19.734 -17.280 1.00 88.81 117 ARG A N 1
ATOM 918 C CA . ARG A 1 117 ? 4.501 19.991 -15.858 1.00 88.81 117 ARG A CA 1
ATOM 919 C C . ARG A 1 117 ? 5.566 19.329 -15.005 1.00 88.81 117 ARG A C 1
ATOM 921 O O . ARG A 1 117 ? 5.902 18.168 -15.198 1.00 88.81 117 ARG A O 1
ATOM 928 N N . THR A 1 118 ? 6.052 20.062 -14.012 1.00 87.31 118 THR A N 1
ATOM 929 C CA . THR A 1 118 ? 7.050 19.561 -13.071 1.00 87.31 118 THR A CA 1
ATOM 930 C C . THR A 1 118 ? 6.393 19.064 -11.786 1.00 87.31 118 THR A C 1
ATOM 932 O O . THR A 1 118 ? 5.567 19.741 -11.151 1.00 87.31 118 THR A O 1
ATOM 935 N N . TYR A 1 119 ? 6.794 17.860 -11.391 1.00 85.00 119 TYR A N 1
ATOM 936 C CA . TYR A 1 119 ? 6.465 17.248 -10.114 1.00 85.00 119 TYR A CA 1
ATOM 937 C C . TYR A 1 119 ? 7.750 16.869 -9.390 1.00 85.00 119 TYR A C 1
ATOM 939 O O . TYR A 1 119 ? 8.715 16.421 -10.004 1.00 85.00 119 TYR A O 1
ATOM 947 N N . THR A 1 120 ? 7.745 17.001 -8.067 1.00 87.50 120 THR A N 1
ATOM 948 C CA . THR A 1 120 ? 8.770 16.360 -7.241 1.00 87.50 120 THR A CA 1
ATOM 949 C C . THR A 1 120 ? 8.527 14.844 -7.228 1.00 87.50 120 THR A C 1
ATOM 951 O O . THR A 1 120 ? 7.372 14.424 -7.342 1.00 87.50 120 THR A O 1
ATOM 954 N N . PRO A 1 121 ? 9.551 13.996 -7.020 1.00 86.00 121 PRO A N 1
ATOM 955 C CA . PRO A 1 121 ? 9.358 12.544 -6.918 1.00 86.00 121 PRO A CA 1
ATOM 956 C C . PRO A 1 121 ? 8.327 12.149 -5.849 1.00 86.00 121 PRO A C 1
ATOM 958 O O . PRO A 1 121 ? 7.526 11.239 -6.047 1.00 86.00 121 PRO A O 1
ATOM 961 N N . ARG A 1 122 ? 8.277 12.885 -4.732 1.00 81.56 122 ARG A N 1
ATOM 962 C CA . ARG A 1 122 ? 7.251 12.709 -3.696 1.00 81.56 122 ARG A CA 1
ATOM 963 C C . ARG A 1 122 ? 5.857 13.138 -4.172 1.00 81.56 122 ARG A C 1
ATOM 965 O O . ARG A 1 122 ? 4.877 12.469 -3.870 1.00 81.56 122 ARG A O 1
ATOM 972 N N . GLY A 1 123 ? 5.755 14.221 -4.939 1.00 83.44 123 GLY A N 1
ATOM 973 C CA . GLY A 1 123 ? 4.498 14.635 -5.564 1.00 83.44 123 GLY A CA 1
ATOM 974 C C . GLY A 1 123 ? 3.966 13.591 -6.548 1.00 83.44 123 GLY A C 1
ATOM 975 O O . GLY A 1 123 ? 2.773 13.300 -6.542 1.00 83.44 123 GLY A O 1
ATOM 976 N N . VAL A 1 124 ? 4.854 12.976 -7.334 1.00 86.31 124 VAL A N 1
ATOM 977 C CA . VAL A 1 124 ? 4.507 11.846 -8.208 1.00 86.31 124 VAL A CA 1
ATOM 978 C C . VAL A 1 124 ? 4.051 10.635 -7.398 1.00 86.31 124 VAL A C 1
ATOM 980 O O . VAL A 1 124 ? 3.094 9.977 -7.784 1.00 86.31 124 VAL A O 1
ATOM 983 N N . ALA A 1 125 ? 4.668 10.364 -6.247 1.00 82.44 125 ALA A N 1
ATOM 984 C CA . ALA A 1 125 ? 4.240 9.270 -5.380 1.00 82.44 125 ALA A CA 1
ATOM 985 C C . ALA A 1 125 ? 2.782 9.410 -4.921 1.00 82.44 125 ALA A C 1
ATOM 987 O O . ALA A 1 125 ? 1.999 8.468 -5.039 1.00 82.44 125 ALA A O 1
ATOM 988 N N . TYR A 1 126 ? 2.399 10.603 -4.464 1.00 80.38 126 TYR A N 1
ATOM 989 C CA . TYR A 1 126 ? 1.010 10.889 -4.102 1.00 80.38 126 TYR A CA 1
ATOM 990 C C . TYR A 1 126 ? 0.068 10.837 -5.305 1.00 80.38 126 TYR A C 1
ATOM 992 O O . TYR A 1 126 ? -1.068 10.385 -5.175 1.00 80.38 126 TYR A O 1
ATOM 1000 N N . LEU A 1 127 ? 0.531 11.291 -6.473 1.00 83.50 127 LEU A N 1
ATOM 1001 C CA . LEU A 1 127 ? -0.235 11.222 -7.713 1.00 83.50 127 LEU A CA 1
ATOM 1002 C C . LEU A 1 127 ? -0.560 9.771 -8.087 1.00 83.50 127 LEU A C 1
ATOM 1004 O O . LEU A 1 127 ? -1.721 9.444 -8.304 1.00 83.50 127 LEU A O 1
ATOM 1008 N N . LEU A 1 128 ? 0.448 8.900 -8.104 1.00 81.88 128 LEU A N 1
ATOM 1009 C CA . LEU A 1 128 ? 0.293 7.481 -8.421 1.00 81.88 128 LEU A CA 1
ATOM 1010 C C . LEU A 1 128 ? -0.628 6.780 -7.416 1.00 81.88 128 LEU A C 1
ATOM 1012 O O . LEU A 1 128 ? -1.540 6.065 -7.819 1.00 81.88 128 LEU A O 1
ATOM 1016 N N . GLN A 1 129 ? -0.478 7.070 -6.121 1.00 75.25 129 GLN A N 1
ATOM 1017 C CA . GLN A 1 129 ? -1.361 6.520 -5.092 1.00 75.25 129 GLN A CA 1
ATOM 1018 C C . GLN A 1 129 ? -2.826 6.948 -5.281 1.00 75.25 129 GLN A C 1
ATOM 1020 O O . GLN A 1 129 ? -3.734 6.148 -5.063 1.00 75.25 129 GLN A O 1
ATOM 1025 N N . ARG A 1 130 ? -3.075 8.195 -5.709 1.00 71.75 130 ARG A N 1
ATOM 1026 C CA . ARG A 1 130 ? -4.429 8.678 -6.038 1.00 71.75 130 ARG A CA 1
ATOM 1027 C C . ARG A 1 130 ? -5.032 7.965 -7.248 1.00 71.75 130 ARG A C 1
ATOM 1029 O O . ARG A 1 130 ? -6.243 7.781 -7.266 1.00 71.75 130 ARG A O 1
ATOM 1036 N N . LEU A 1 131 ? -4.200 7.573 -8.212 1.00 74.06 131 LEU A N 1
ATOM 1037 C CA . LEU A 1 131 ? -4.581 6.790 -9.393 1.00 74.06 131 LEU A CA 1
ATOM 1038 C C . LEU A 1 131 ? -4.679 5.276 -9.106 1.00 74.06 131 LEU A C 1
ATOM 1040 O O . LEU A 1 131 ? -4.893 4.487 -10.019 1.00 74.06 131 LEU A O 1
ATOM 1044 N N . GLY A 1 132 ? -4.496 4.844 -7.852 1.00 70.88 132 GLY A N 1
ATOM 1045 C CA . GLY A 1 132 ? -4.562 3.427 -7.473 1.00 70.88 132 GLY A CA 1
ATOM 1046 C C . GLY A 1 132 ? -3.305 2.615 -7.812 1.00 70.88 132 GLY A C 1
ATOM 1047 O O . GLY A 1 132 ? -3.327 1.387 -7.748 1.00 70.88 132 GLY A O 1
ATOM 1048 N N . TRP A 1 133 ? -2.194 3.273 -8.150 1.00 72.38 133 TRP A N 1
ATOM 1049 C CA . TRP A 1 133 ? -0.904 2.622 -8.373 1.00 72.38 133 TRP A CA 1
ATOM 1050 C C . TRP A 1 133 ? -0.153 2.459 -7.044 1.00 72.38 133 TRP A C 1
ATOM 1052 O O . TRP A 1 133 ? 0.034 3.424 -6.299 1.00 72.38 133 TRP A O 1
ATOM 1062 N N . SER A 1 134 ? 0.301 1.240 -6.743 1.00 59.16 134 SER A N 1
ATOM 1063 C CA . SER A 1 134 ? 1.066 0.927 -5.531 1.00 59.16 134 SER A CA 1
ATOM 1064 C C . SER A 1 134 ? 2.562 0.776 -5.816 1.00 59.16 134 SER A C 1
ATOM 1066 O O . SER A 1 134 ? 2.979 0.288 -6.869 1.00 59.16 134 SER A O 1
ATOM 1068 N N . PHE A 1 135 ? 3.387 1.186 -4.849 1.00 56.41 135 PHE A N 1
ATOM 1069 C CA . PHE A 1 135 ? 4.826 0.945 -4.885 1.00 56.41 135 PHE A CA 1
ATOM 1070 C C . PHE A 1 135 ? 5.110 -0.544 -4.744 1.00 56.41 135 PHE A C 1
ATOM 1072 O O . PHE A 1 135 ? 4.786 -1.148 -3.724 1.00 56.41 135 PHE A O 1
ATOM 1079 N N . GLN A 1 136 ? 5.747 -1.121 -5.757 1.00 53.81 136 GLN A N 1
ATOM 1080 C CA . GLN A 1 136 ? 6.279 -2.472 -5.669 1.00 53.81 136 GLN A CA 1
ATOM 1081 C C . GLN A 1 136 ? 7.663 -2.390 -5.024 1.00 53.81 136 GLN A C 1
ATOM 1083 O O . GLN A 1 136 ? 8.603 -1.857 -5.617 1.00 53.81 136 GLN A O 1
ATOM 1088 N N . VAL A 1 137 ? 7.784 -2.896 -3.797 1.00 44.38 137 VAL A N 1
ATOM 1089 C CA . VAL A 1 137 ? 9.097 -3.250 -3.247 1.00 44.38 137 VAL A CA 1
ATOM 1090 C C . VAL A 1 137 ? 9.622 -4.384 -4.129 1.00 44.38 137 VAL A C 1
ATOM 1092 O O . VAL A 1 137 ? 8.845 -5.296 -4.418 1.00 44.38 137 VAL A O 1
ATOM 1095 N N . PRO A 1 138 ? 10.877 -4.340 -4.611 1.00 41.12 138 PRO A N 1
ATOM 1096 C CA . PRO A 1 138 ? 11.441 -5.463 -5.340 1.00 41.12 138 PRO A CA 1
ATOM 1097 C C . PRO A 1 138 ? 11.232 -6.726 -4.509 1.00 41.12 138 PRO A C 1
ATOM 1099 O O . PRO A 1 138 ? 11.756 -6.826 -3.401 1.00 41.12 138 PRO A O 1
ATOM 1102 N N . ALA A 1 139 ? 10.433 -7.663 -5.020 1.00 39.44 139 ALA A N 1
ATOM 1103 C CA . ALA A 1 139 ? 10.386 -8.989 -4.440 1.00 39.44 139 ALA A CA 1
ATOM 1104 C C . ALA A 1 139 ? 11.825 -9.507 -4.467 1.00 39.44 139 ALA A C 1
ATOM 1106 O O . ALA A 1 139 ? 12.484 -9.435 -5.512 1.00 39.44 139 ALA A O 1
ATOM 1107 N N . HIS A 1 140 ? 12.331 -9.943 -3.313 1.00 42.09 140 HIS A N 1
ATOM 1108 C CA . HIS A 1 140 ? 13.597 -10.653 -3.244 1.00 42.09 140 HIS A CA 1
ATOM 1109 C C . HIS A 1 140 ? 13.544 -11.732 -4.326 1.00 42.09 140 HIS A C 1
ATOM 1111 O O . HIS A 1 140 ? 12.664 -12.593 -4.295 1.00 42.09 140 HIS A O 1
ATOM 1117 N N . ARG A 1 141 ? 14.397 -11.620 -5.351 1.00 40.91 141 ARG A N 1
ATOM 1118 C CA . ARG A 1 141 ? 14.441 -12.612 -6.427 1.00 40.91 141 ARG A CA 1
ATOM 1119 C C . ARG A 1 141 ? 14.666 -13.953 -5.741 1.00 40.91 141 ARG A C 1
ATOM 1121 O O . ARG A 1 141 ? 15.618 -14.077 -4.972 1.00 40.91 141 ARG A O 1
ATOM 1128 N N . ALA A 1 142 ? 13.799 -14.933 -5.991 1.00 45.81 142 ALA A N 1
ATOM 1129 C CA . ALA A 1 142 ? 14.168 -16.311 -5.710 1.00 45.81 142 ALA A CA 1
ATOM 1130 C C . ALA A 1 142 ? 15.531 -16.539 -6.377 1.00 45.81 142 ALA A C 1
ATOM 1132 O O . ALA A 1 142 ? 15.740 -16.080 -7.510 1.00 45.81 142 ALA A O 1
ATOM 1133 N N . ALA A 1 143 ? 16.474 -17.143 -5.650 1.00 54.97 143 ALA A N 1
ATOM 1134 C CA . ALA A 1 143 ? 17.743 -17.546 -6.233 1.00 54.97 143 ALA A CA 1
ATOM 1135 C C . ALA A 1 143 ? 17.440 -18.278 -7.549 1.00 54.97 143 ALA A C 1
ATOM 1137 O O . ALA A 1 143 ? 16.469 -19.036 -7.630 1.00 54.97 143 ALA A O 1
ATOM 1138 N N . ARG A 1 144 ? 18.195 -17.961 -8.607 1.00 54.34 144 ARG A N 1
ATOM 1139 C CA . ARG A 1 144 ? 18.057 -18.630 -9.904 1.00 54.34 144 ARG A CA 1
ATOM 1140 C C . ARG A 1 144 ? 18.016 -20.139 -9.645 1.00 54.34 144 ARG A C 1
ATOM 1142 O O . ARG A 1 144 ? 18.842 -20.618 -8.877 1.00 54.34 144 ARG A O 1
ATOM 1149 N N . ARG A 1 145 ? 17.051 -20.849 -10.243 1.00 60.19 145 ARG A N 1
ATOM 1150 C CA . ARG A 1 145 ? 16.987 -22.314 -10.167 1.00 60.19 145 ARG A CA 1
ATOM 1151 C C . ARG A 1 145 ? 18.352 -22.857 -10.581 1.00 60.19 145 ARG A C 1
ATOM 1153 O O . ARG A 1 145 ? 18.790 -22.586 -11.696 1.00 60.19 145 ARG A O 1
ATOM 1160 N N . ASP A 1 146 ? 19.003 -23.543 -9.658 1.00 75.75 146 ASP A N 1
ATOM 1161 C CA . ASP A 1 146 ? 20.281 -24.188 -9.900 1.00 75.75 146 ASP A CA 1
ATOM 1162 C C . ASP A 1 146 ? 19.997 -25.598 -10.423 1.00 75.75 146 ASP A C 1
ATOM 1164 O O . ASP A 1 146 ? 19.353 -26.402 -9.744 1.00 75.75 146 ASP A O 1
ATOM 1168 N N . GLU A 1 147 ? 20.372 -25.854 -11.673 1.00 80.25 147 GLU A N 1
ATOM 1169 C CA . GLU A 1 147 ? 20.101 -27.128 -12.342 1.00 80.25 147 GLU A CA 1
ATOM 1170 C C . GLU A 1 147 ? 20.880 -28.282 -11.699 1.00 80.25 147 GLU A C 1
ATOM 1172 O O . GLU A 1 147 ? 20.384 -29.410 -11.681 1.00 80.25 147 GLU A O 1
ATOM 1177 N N . GLU A 1 148 ? 22.032 -28.000 -11.085 1.00 84.88 148 GLU A N 1
ATOM 1178 C CA . GLU A 1 148 ? 22.825 -28.994 -10.360 1.00 84.88 148 GLU A CA 1
ATOM 1179 C C . GLU A 1 148 ? 22.092 -29.447 -9.090 1.00 84.88 148 GLU A C 1
ATOM 1181 O O . GLU A 1 148 ? 21.917 -30.644 -8.864 1.00 84.88 148 GLU A O 1
ATOM 1186 N N . ILE A 1 149 ? 21.551 -28.497 -8.316 1.00 83.81 149 ILE A N 1
ATOM 1187 C CA . ILE A 1 149 ? 20.760 -28.793 -7.108 1.00 83.81 149 ILE A CA 1
ATOM 1188 C C . ILE A 1 149 ? 19.482 -29.558 -7.462 1.00 83.81 149 ILE A C 1
ATOM 1190 O O . ILE A 1 149 ? 19.087 -30.467 -6.739 1.00 83.81 149 ILE A O 1
ATOM 1194 N N . VAL A 1 150 ? 18.825 -29.206 -8.570 1.00 84.06 150 VAL A N 1
ATOM 1195 C CA . VAL A 1 150 ? 17.621 -29.913 -9.040 1.00 84.06 150 VAL A CA 1
ATOM 1196 C C . VAL A 1 150 ? 17.951 -31.358 -9.383 1.00 84.06 150 VAL A C 1
ATOM 1198 O O . VAL A 1 150 ? 17.255 -32.251 -8.917 1.00 84.06 150 VAL A O 1
ATOM 1201 N N . THR A 1 151 ? 19.015 -31.576 -10.155 1.00 87.12 151 THR A N 1
ATOM 1202 C CA . THR A 1 151 ? 19.443 -32.920 -10.563 1.00 87.12 151 THR A CA 1
ATOM 1203 C C . THR A 1 151 ? 19.828 -33.760 -9.350 1.00 87.12 151 THR A C 1
ATOM 1205 O O . THR A 1 151 ? 19.483 -34.934 -9.279 1.00 87.12 151 THR A O 1
ATOM 1208 N N . TRP A 1 152 ? 20.499 -33.153 -8.368 1.00 90.88 152 TRP A N 1
ATOM 1209 C CA . TRP A 1 152 ? 20.832 -33.819 -7.115 1.00 90.88 152 TRP A CA 1
ATOM 1210 C C . TRP A 1 152 ? 19.583 -34.195 -6.308 1.00 90.88 152 TRP A C 1
ATOM 1212 O O . TRP A 1 152 ? 19.485 -35.333 -5.870 1.00 90.88 152 TRP A O 1
ATOM 1222 N N . ILE A 1 153 ? 18.614 -33.281 -6.157 1.00 88.56 153 ILE A N 1
ATOM 1223 C CA . ILE A 1 153 ? 17.340 -33.550 -5.467 1.00 88.56 153 ILE A CA 1
ATOM 1224 C C . ILE A 1 153 ? 16.589 -34.702 -6.136 1.00 88.56 153 ILE A C 1
ATOM 1226 O O . ILE A 1 153 ? 16.126 -35.608 -5.451 1.00 88.56 153 ILE A O 1
ATOM 1230 N N . ASP A 1 154 ? 16.476 -34.660 -7.464 1.00 86.75 154 ASP A N 1
ATOM 1231 C CA . ASP A 1 154 ? 15.725 -35.657 -8.226 1.00 86.75 154 ASP A CA 1
ATOM 1232 C C . ASP A 1 154 ? 16.408 -37.044 -8.169 1.00 86.75 154 ASP A C 1
ATOM 1234 O O . ASP A 1 154 ? 15.747 -38.057 -8.364 1.00 86.75 154 ASP A O 1
ATOM 1238 N N . ALA A 1 155 ? 17.710 -37.109 -7.853 1.00 90.06 155 ALA A N 1
ATOM 1239 C CA . ALA A 1 155 ? 18.460 -38.353 -7.660 1.00 90.06 155 ALA A CA 1
ATOM 1240 C C . ALA A 1 155 ? 18.346 -38.961 -6.245 1.00 90.06 155 ALA A C 1
ATOM 1242 O O . ALA A 1 155 ? 18.977 -39.985 -5.994 1.00 90.06 155 ALA A O 1
ATOM 1243 N N . GLN A 1 156 ? 17.631 -38.321 -5.312 1.00 90.69 156 GLN A N 1
ATOM 1244 C CA . GLN A 1 156 ? 17.420 -38.790 -3.929 1.00 90.69 156 GLN A CA 1
ATOM 1245 C C . GLN A 1 156 ? 15.940 -39.141 -3.667 1.00 90.69 156 GLN A C 1
ATOM 1247 O O . GLN A 1 156 ? 15.440 -38.966 -2.555 1.00 90.69 156 GLN A O 1
ATOM 1252 N N . ASP A 1 157 ? 15.204 -39.563 -4.699 1.00 85.06 157 ASP A N 1
ATOM 1253 C CA . ASP A 1 157 ? 13.758 -39.822 -4.629 1.00 85.06 157 ASP A CA 1
ATOM 1254 C C . ASP A 1 157 ? 13.375 -40.990 -3.702 1.00 85.06 157 ASP A C 1
ATOM 1256 O O . ASP A 1 157 ? 12.219 -41.106 -3.295 1.00 85.06 157 ASP A O 1
ATOM 1260 N N . ASP A 1 158 ? 14.354 -41.804 -3.314 1.00 86.94 158 ASP A N 1
ATOM 1261 C CA . ASP A 1 158 ? 14.230 -42.925 -2.392 1.00 86.94 158 ASP A CA 1
ATOM 1262 C C . ASP A 1 158 ? 14.028 -42.497 -0.929 1.00 86.94 158 ASP A C 1
ATOM 1264 O O . ASP A 1 158 ? 13.423 -43.243 -0.157 1.00 86.94 158 ASP A O 1
ATOM 1268 N N . TRP A 1 159 ? 14.489 -41.304 -0.533 1.00 88.44 159 TRP A N 1
ATOM 1269 C CA . TRP A 1 159 ? 14.344 -40.808 0.847 1.00 88.44 159 TRP A CA 1
ATOM 1270 C C . TRP A 1 159 ? 13.948 -39.329 0.975 1.00 88.44 159 TRP A C 1
ATOM 1272 O O . TRP A 1 159 ? 13.594 -38.888 2.073 1.00 88.44 159 TRP A O 1
ATOM 1282 N N . LEU A 1 160 ? 13.987 -38.544 -0.107 1.00 87.38 160 LEU A N 1
ATOM 1283 C CA . LEU A 1 160 ? 13.731 -37.104 -0.082 1.00 87.38 160 LEU A CA 1
ATOM 1284 C C . LEU A 1 160 ? 12.409 -36.737 -0.773 1.00 87.38 160 LEU A C 1
ATOM 1286 O O . LEU A 1 160 ? 12.328 -36.596 -1.992 1.00 87.38 160 LEU A O 1
ATOM 1290 N N . LEU A 1 161 ? 11.376 -36.459 0.024 1.00 83.75 161 LEU A N 1
ATOM 1291 C CA . LEU A 1 161 ? 10.120 -35.896 -0.475 1.00 83.75 161 LEU A CA 1
ATOM 1292 C C . LEU A 1 161 ? 10.217 -34.368 -0.612 1.00 83.75 161 LEU A C 1
ATOM 1294 O O . LEU A 1 161 ? 10.360 -33.651 0.381 1.00 83.75 161 LEU A O 1
ATOM 1298 N N . VAL A 1 162 ? 10.092 -33.849 -1.838 1.00 84.50 162 VAL A N 1
ATOM 1299 C CA . VAL A 1 162 ? 10.201 -32.406 -2.118 1.00 84.50 162 VAL A CA 1
ATOM 1300 C C . VAL A 1 162 ? 8.869 -31.784 -2.526 1.00 84.50 162 VAL A C 1
ATOM 1302 O O . VAL A 1 162 ? 8.334 -32.045 -3.601 1.00 84.50 162 VAL A O 1
ATOM 1305 N N . TYR A 1 163 ? 8.392 -30.843 -1.709 1.00 79.25 163 TYR A N 1
ATOM 1306 C CA . TYR A 1 163 ? 7.246 -29.990 -2.022 1.00 79.25 163 TYR A CA 1
ATOM 1307 C C . TYR A 1 163 ? 7.701 -28.722 -2.757 1.00 79.25 163 TYR A C 1
ATOM 1309 O O . TYR A 1 163 ? 8.367 -27.854 -2.187 1.00 79.25 163 TYR A O 1
ATOM 1317 N N . ARG A 1 164 ? 7.342 -28.584 -4.041 1.00 80.12 164 ARG A N 1
ATOM 1318 C CA . ARG A 1 164 ? 7.661 -27.384 -4.835 1.00 80.12 164 ARG A CA 1
ATOM 1319 C C . ARG A 1 164 ? 6.575 -26.321 -4.653 1.00 80.12 164 ARG A C 1
ATOM 1321 O O . ARG A 1 164 ? 5.472 -26.456 -5.174 1.00 80.12 164 ARG A O 1
ATOM 1328 N N . LEU A 1 165 ? 6.902 -25.251 -3.931 1.00 75.38 165 LEU A N 1
ATOM 1329 C CA . LEU A 1 165 ? 5.992 -24.123 -3.723 1.00 75.38 165 LEU A CA 1
ATOM 1330 C C . LEU A 1 165 ? 5.842 -23.264 -5.000 1.00 75.38 165 LEU A C 1
ATOM 1332 O O . LEU A 1 165 ? 6.820 -23.097 -5.739 1.00 75.38 165 LEU A O 1
ATOM 1336 N N . PRO A 1 166 ? 4.659 -22.670 -5.259 1.00 72.31 166 PRO A N 1
ATOM 1337 C CA . PRO A 1 166 ? 4.476 -21.690 -6.329 1.00 72.31 166 PRO A CA 1
ATOM 1338 C C . PRO A 1 166 ? 5.400 -20.466 -6.180 1.00 72.31 166 PRO A C 1
ATOM 1340 O O . PRO A 1 166 ? 5.824 -20.136 -5.065 1.00 72.31 166 PRO A O 1
ATOM 1343 N N . PRO A 1 167 ? 5.684 -19.728 -7.273 1.00 64.12 167 PRO A N 1
ATOM 1344 C CA . PRO A 1 167 ? 6.408 -18.466 -7.185 1.00 64.12 167 PRO A CA 1
ATOM 1345 C C . PRO A 1 167 ? 5.715 -17.495 -6.220 1.00 64.12 167 PRO A C 1
ATOM 1347 O O . PRO A 1 167 ? 4.555 -17.150 -6.418 1.00 64.12 167 PRO A O 1
ATOM 1350 N N . TYR A 1 168 ? 6.454 -17.023 -5.212 1.00 60.25 168 TYR A N 1
ATOM 1351 C CA . TYR A 1 168 ? 5.977 -16.073 -4.199 1.00 60.25 168 TYR A CA 1
ATOM 1352 C C . TYR A 1 168 ? 4.767 -16.575 -3.384 1.00 60.25 168 TYR A C 1
ATOM 1354 O O . TYR A 1 168 ? 3.715 -15.945 -3.354 1.00 60.25 168 TYR A O 1
ATOM 1362 N N . ALA A 1 169 ? 4.948 -17.691 -2.675 1.00 73.00 169 ALA A N 1
ATOM 1363 C CA . ALA A 1 169 ? 3.993 -18.209 -1.694 1.00 73.00 169 ALA A CA 1
ATOM 1364 C C . ALA A 1 169 ? 4.581 -18.186 -0.265 1.00 73.00 169 ALA A C 1
ATOM 1366 O O . ALA A 1 169 ? 4.857 -19.246 0.298 1.00 73.00 169 ALA A O 1
ATOM 1367 N N . PRO A 1 170 ? 4.833 -16.997 0.324 1.00 74.00 170 PRO A N 1
ATOM 1368 C CA . PRO A 1 170 ? 5.390 -16.899 1.676 1.00 74.00 170 PRO A CA 1
ATOM 1369 C C . PRO A 1 170 ? 4.479 -17.547 2.726 1.00 74.00 170 PRO A C 1
ATOM 1371 O O . PRO A 1 170 ? 4.982 -18.160 3.659 1.00 74.00 170 PRO A O 1
ATOM 1374 N N . ASP A 1 171 ? 3.160 -17.493 2.521 1.00 73.31 171 ASP A N 1
ATOM 1375 C CA . ASP A 1 171 ? 2.163 -18.087 3.420 1.00 73.31 171 ASP A CA 1
ATOM 1376 C C . ASP A 1 171 ? 2.222 -19.627 3.441 1.00 73.31 171 ASP A C 1
ATOM 1378 O O . ASP A 1 171 ? 1.756 -20.253 4.384 1.00 73.31 171 ASP A O 1
ATOM 1382 N N . LEU A 1 172 ? 2.827 -20.246 2.417 1.00 78.50 172 LEU A N 1
ATOM 1383 C CA . LEU A 1 172 ? 3.028 -21.696 2.331 1.00 78.50 172 LEU A CA 1
ATOM 1384 C C . LEU A 1 172 ? 4.434 -22.130 2.772 1.00 78.50 172 LEU A C 1
ATOM 1386 O O . LEU A 1 172 ? 4.758 -23.312 2.717 1.00 78.50 172 LEU A O 1
ATOM 1390 N N . ASN A 1 173 ? 5.304 -21.192 3.158 1.00 82.19 173 ASN A N 1
ATOM 1391 C CA . ASN A 1 173 ? 6.686 -21.487 3.512 1.00 82.19 173 ASN A CA 1
ATOM 1392 C C . ASN A 1 173 ? 6.865 -21.502 5.041 1.00 82.19 173 ASN A C 1
ATOM 1394 O O . ASN A 1 173 ? 6.943 -20.430 5.646 1.00 82.19 173 ASN A O 1
ATOM 1398 N N . PRO A 1 174 ? 7.038 -22.672 5.685 1.00 81.62 174 PRO A N 1
ATOM 1399 C CA . PRO A 1 174 ? 7.137 -22.750 7.146 1.00 81.62 174 PRO A CA 1
ATOM 1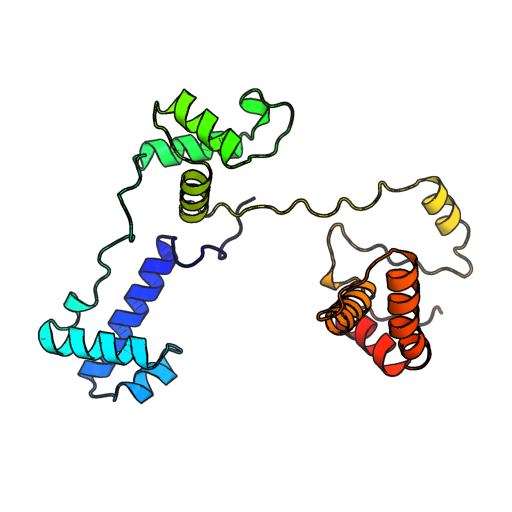400 C C . PRO A 1 174 ? 8.384 -22.036 7.690 1.00 81.62 174 PRO A C 1
ATOM 1402 O O . PRO A 1 174 ? 8.413 -21.597 8.843 1.00 81.62 174 PRO A O 1
ATOM 1405 N N . ALA A 1 175 ? 9.408 -21.834 6.851 1.00 83.00 175 ALA A N 1
ATOM 1406 C CA . ALA A 1 175 ? 10.572 -21.042 7.224 1.00 83.00 175 ALA A CA 1
ATOM 1407 C C . ALA A 1 175 ? 10.212 -19.575 7.523 1.00 83.00 175 ALA A C 1
ATOM 1409 O O . ALA A 1 175 ? 10.891 -18.951 8.339 1.00 83.00 175 ALA A O 1
ATOM 1410 N N . GLU A 1 176 ? 9.149 -19.013 6.931 1.00 81.94 176 GLU A N 1
ATOM 1411 C CA . GLU A 1 176 ? 8.696 -17.649 7.245 1.00 81.94 176 GLU A CA 1
ATOM 1412 C C . GLU A 1 176 ? 8.205 -17.521 8.694 1.00 81.94 176 GLU A C 1
ATOM 1414 O O . GLU A 1 176 ? 8.466 -16.498 9.335 1.00 81.94 176 GLU A O 1
ATOM 1419 N N . GLY A 1 177 ? 7.593 -18.570 9.257 1.00 83.19 177 GLY A N 1
ATOM 1420 C CA . GLY A 1 177 ? 7.225 -18.634 10.676 1.00 83.19 177 GLY A CA 1
ATOM 1421 C C . GLY A 1 177 ? 8.455 -18.565 11.587 1.00 83.19 177 GLY A C 1
ATOM 1422 O O . GLY A 1 177 ? 8.524 -17.737 12.506 1.00 83.19 177 GLY A O 1
ATOM 1423 N N . ILE A 1 178 ? 9.499 -19.334 11.253 1.00 84.31 178 ILE A N 1
ATOM 1424 C CA . ILE A 1 178 ? 10.802 -19.287 11.939 1.00 84.31 178 ILE A CA 1
ATOM 1425 C C . ILE A 1 178 ? 11.422 -17.885 11.818 1.00 84.31 178 ILE A C 1
ATOM 1427 O O . ILE A 1 178 ? 11.892 -17.321 12.812 1.00 84.31 178 ILE A O 1
ATOM 1431 N N . TRP A 1 179 ? 11.385 -17.283 10.626 1.00 81.62 179 TRP A N 1
ATOM 1432 C CA . TRP A 1 179 ? 11.888 -15.930 10.379 1.00 81.62 179 TRP A CA 1
ATOM 1433 C C . TRP A 1 179 ? 11.128 -14.861 11.164 1.00 81.62 179 TRP A C 1
ATOM 1435 O O . TRP A 1 179 ? 11.746 -13.948 11.715 1.00 81.62 179 TRP A O 1
ATOM 1445 N N . SER A 1 180 ? 9.801 -14.940 11.226 1.00 81.94 180 SER A N 1
ATOM 1446 C CA . SER A 1 180 ? 8.959 -14.024 12.002 1.00 81.94 180 SER A CA 1
ATOM 1447 C C . SER A 1 180 ? 9.273 -14.117 13.500 1.00 81.94 180 SER A C 1
ATOM 1449 O O . SER A 1 180 ? 9.494 -13.097 14.170 1.00 81.94 180 SER A O 1
ATOM 1451 N N . ASN A 1 181 ? 9.409 -15.345 14.010 1.0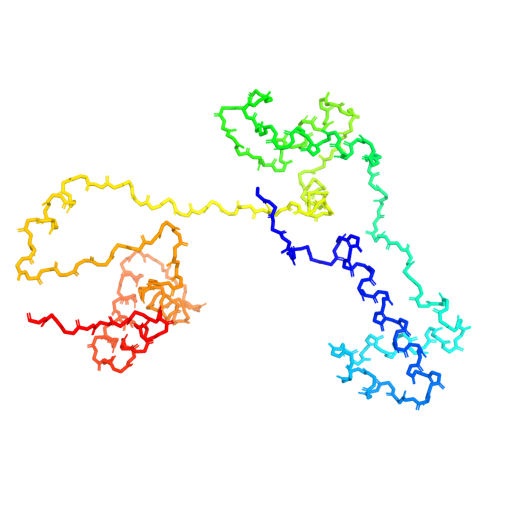0 83.88 181 ASN A N 1
ATOM 1452 C CA . ASN A 1 181 ? 9.797 -15.613 15.391 1.00 83.88 181 ASN A CA 1
ATOM 1453 C C . ASN A 1 181 ? 11.184 -15.039 15.715 1.00 83.88 181 ASN A C 1
ATOM 1455 O O . ASN A 1 181 ? 11.358 -14.343 16.721 1.00 83.88 181 ASN A O 1
ATOM 1459 N N . LEU A 1 182 ? 12.159 -15.279 14.834 1.00 83.69 182 LEU A N 1
ATOM 1460 C CA . LEU A 1 182 ? 13.519 -14.776 14.981 1.00 83.69 182 LEU A CA 1
ATOM 1461 C C . LEU A 1 182 ? 13.551 -13.245 14.951 1.00 83.69 182 LEU A C 1
ATOM 1463 O O . LEU A 1 182 ? 14.127 -12.641 15.853 1.00 83.69 182 LEU A O 1
ATOM 1467 N N . ARG A 1 183 ? 12.894 -12.612 13.970 1.00 80.56 183 ARG A N 1
ATOM 1468 C CA . ARG A 1 183 ? 12.816 -11.145 13.855 1.00 80.56 183 ARG A CA 1
ATOM 1469 C C . ARG A 1 183 ? 12.269 -10.530 15.135 1.00 80.56 183 ARG A C 1
ATOM 1471 O O . ARG A 1 183 ? 12.926 -9.664 15.701 1.00 80.56 183 ARG A O 1
ATOM 1478 N N . THR A 1 184 ? 11.150 -11.044 15.645 1.00 81.00 184 THR A N 1
ATOM 1479 C CA . THR A 1 184 ? 10.527 -10.563 16.890 1.00 81.00 184 THR A CA 1
ATOM 1480 C C . THR A 1 184 ? 11.488 -10.618 18.079 1.00 81.00 184 THR A C 1
ATOM 1482 O O . THR A 1 184 ? 11.564 -9.683 18.874 1.00 81.00 184 THR A O 1
ATOM 1485 N N . ARG A 1 185 ? 12.289 -11.684 18.177 1.00 76.19 185 ARG A N 1
ATOM 1486 C CA . ARG A 1 185 ? 13.287 -11.873 19.245 1.00 76.19 185 ARG A CA 1
ATOM 1487 C C . ARG A 1 185 ? 14.547 -11.020 19.081 1.00 76.19 185 ARG A C 1
ATOM 1489 O O . ARG A 1 185 ? 15.345 -10.940 20.016 1.00 76.19 185 ARG A O 1
ATOM 1496 N N . LEU A 1 186 ? 14.731 -10.402 17.918 1.00 79.38 186 LEU A N 1
ATOM 1497 C CA . LEU A 1 186 ? 15.873 -9.553 17.587 1.00 79.38 186 LEU A CA 1
ATOM 1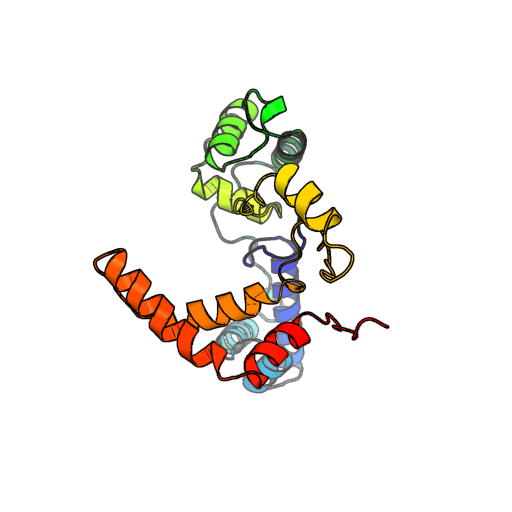498 C C . LEU A 1 186 ? 15.537 -8.052 17.566 1.00 79.38 186 LEU A C 1
ATOM 1500 O O . LEU A 1 186 ? 16.462 -7.253 17.460 1.00 79.38 186 LEU A O 1
ATOM 1504 N N . LEU A 1 187 ? 14.263 -7.658 17.718 1.00 65.00 187 LEU A N 1
ATOM 1505 C CA . LEU A 1 187 ? 13.771 -6.286 17.489 1.00 65.00 187 LEU A CA 1
ATOM 1506 C C . LEU A 1 187 ? 14.449 -5.167 18.310 1.00 65.00 187 LEU A C 1
ATOM 1508 O O . LEU A 1 187 ? 14.265 -4.004 17.974 1.00 65.00 187 LEU A O 1
ATOM 1512 N N . ASN A 1 188 ? 15.255 -5.480 19.330 1.00 70.56 188 ASN A N 1
ATOM 1513 C CA . ASN A 1 188 ? 15.871 -4.489 20.223 1.00 70.56 188 ASN A CA 1
ATOM 1514 C C . ASN A 1 188 ? 17.398 -4.629 20.378 1.00 70.56 188 ASN A C 1
ATOM 1516 O O . ASN A 1 188 ? 17.958 -4.115 21.344 1.00 70.56 188 ASN A O 1
ATOM 1520 N N . PHE A 1 189 ? 18.085 -5.336 19.475 1.00 68.88 189 PHE A N 1
ATOM 1521 C 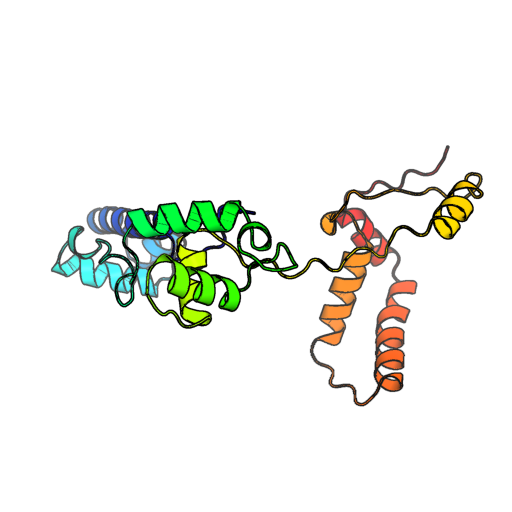CA . PHE A 1 189 ? 19.533 -5.548 19.592 1.00 68.88 189 PHE A CA 1
ATOM 1522 C C . PHE A 1 189 ? 20.334 -4.688 18.615 1.00 68.88 189 PHE A C 1
ATOM 1524 O O . PHE A 1 189 ? 20.202 -4.809 17.400 1.00 68.88 189 PHE A O 1
ATOM 1531 N N . THR A 1 190 ? 21.238 -3.876 19.159 1.00 67.25 190 THR A N 1
ATOM 1532 C CA . THR A 1 190 ? 22.330 -3.251 18.408 1.00 67.25 190 THR A CA 1
ATOM 1533 C C . THR A 1 190 ? 23.552 -4.162 18.482 1.00 67.25 190 THR A C 1
ATOM 1535 O O . THR A 1 190 ? 24.090 -4.393 19.565 1.00 67.25 190 THR A O 1
ATOM 1538 N N . VAL A 1 191 ? 23.970 -4.709 17.344 1.00 76.62 191 VAL A N 1
ATOM 1539 C CA . VAL A 1 191 ? 25.155 -5.568 17.227 1.00 76.62 191 VAL A CA 1
ATOM 1540 C C . VAL A 1 191 ? 26.289 -4.790 16.564 1.00 76.62 191 VAL A C 1
ATOM 1542 O O . VAL A 1 191 ? 26.066 -4.091 15.579 1.00 76.62 191 VAL A O 1
ATOM 1545 N N . ASN A 1 192 ? 27.506 -4.928 17.083 1.00 75.00 192 ASN A N 1
ATOM 1546 C CA . ASN A 1 192 ? 28.704 -4.215 16.632 1.00 75.00 192 ASN A CA 1
ATOM 1547 C C . ASN A 1 192 ? 29.649 -5.130 15.829 1.00 75.00 192 ASN A C 1
ATOM 1549 O O . ASN A 1 192 ? 30.867 -5.018 15.933 1.00 75.00 192 ASN A O 1
ATOM 1553 N N . GLY A 1 193 ? 29.098 -6.062 15.043 1.00 84.38 193 GLY A N 1
ATOM 1554 C CA . GLY A 1 193 ? 29.883 -6.943 14.173 1.00 84.38 193 GLY A CA 1
ATOM 1555 C C . GLY A 1 193 ? 29.160 -8.223 13.755 1.00 84.38 193 GLY A C 1
ATOM 1556 O O . GLY A 1 193 ? 28.182 -8.640 14.380 1.00 84.38 193 GLY A O 1
ATOM 1557 N N . ILE A 1 194 ? 29.666 -8.863 12.695 1.00 87.06 194 ILE A N 1
ATOM 1558 C CA . ILE A 1 194 ? 29.103 -10.104 12.135 1.00 87.06 194 ILE A CA 1
ATOM 1559 C C . ILE A 1 194 ? 29.243 -11.268 13.121 1.00 87.06 194 ILE A C 1
ATOM 1561 O O . ILE A 1 194 ? 28.308 -12.055 13.261 1.00 87.06 194 ILE A O 1
ATOM 1565 N N . ASP A 1 195 ? 30.349 -11.357 13.861 1.00 86.81 195 ASP A N 1
ATOM 1566 C CA . ASP A 1 195 ? 30.556 -12.433 14.840 1.00 86.81 195 ASP A CA 1
ATOM 1567 C C . ASP A 1 195 ? 29.567 -12.337 16.003 1.00 86.81 195 ASP A C 1
ATOM 1569 O O . ASP A 1 195 ? 28.952 -13.330 16.399 1.00 86.81 195 ASP A O 1
ATOM 1573 N N . GLN A 1 196 ? 29.332 -11.117 16.497 1.00 80.62 196 GLN A N 1
ATOM 1574 C CA . GLN A 1 196 ? 28.351 -10.862 17.549 1.00 80.62 196 GLN A CA 1
ATOM 1575 C C . GLN A 1 196 ? 26.926 -11.152 17.064 1.00 80.62 196 GLN A C 1
ATOM 1577 O O . GLN A 1 196 ? 26.145 -11.775 17.787 1.00 80.62 196 GLN A O 1
ATOM 1582 N N . LEU A 1 197 ? 26.593 -10.758 15.830 1.00 84.81 197 LEU A N 1
ATOM 1583 C CA . LEU A 1 197 ? 25.315 -11.097 15.204 1.00 84.81 197 LEU A CA 1
ATOM 1584 C C . LEU A 1 197 ? 25.152 -12.614 15.048 1.00 84.81 197 LEU A C 1
ATOM 1586 O O . LEU A 1 197 ? 24.095 -13.152 15.367 1.00 84.81 197 LEU A O 1
ATOM 1590 N N . THR A 1 198 ? 26.197 -13.314 14.613 1.00 87.94 198 THR A N 1
ATOM 1591 C CA . THR A 1 198 ? 26.186 -14.770 14.421 1.00 87.94 198 THR A CA 1
ATOM 1592 C C . THR A 1 198 ? 25.976 -15.497 15.744 1.00 87.94 198 THR A C 1
ATOM 1594 O O . THR A 1 198 ? 25.121 -16.383 15.833 1.00 87.94 198 THR A O 1
ATOM 1597 N N . ALA A 1 199 ? 26.700 -15.103 16.795 1.00 86.75 199 ALA A N 1
ATOM 1598 C CA . ALA A 1 199 ? 26.522 -15.647 18.138 1.00 86.75 199 ALA A CA 1
ATOM 1599 C C . ALA A 1 199 ? 25.100 -15.389 18.664 1.00 86.75 199 ALA A C 1
ATOM 1601 O O . ALA A 1 199 ? 24.458 -16.301 19.194 1.00 86.75 199 ALA A O 1
ATOM 1602 N N . LEU A 1 200 ? 24.573 -14.179 18.449 1.00 86.31 200 LEU A N 1
ATOM 1603 C CA . LEU A 1 200 ? 23.217 -13.811 18.844 1.00 86.31 200 LEU A CA 1
ATOM 1604 C C . LEU A 1 200 ? 22.171 -14.653 18.106 1.00 86.31 200 LEU A C 1
ATOM 1606 O O . LEU A 1 200 ? 21.329 -15.265 18.761 1.00 86.31 200 LEU A O 1
ATOM 1610 N N . ILE A 1 201 ? 22.241 -14.752 16.778 1.00 86.50 201 ILE A N 1
ATOM 1611 C CA . ILE A 1 201 ? 21.316 -15.566 15.976 1.00 86.50 201 ILE A CA 1
ATOM 1612 C C . ILE A 1 201 ? 21.352 -17.025 16.444 1.00 86.50 201 ILE A C 1
ATOM 1614 O O . ILE A 1 201 ? 20.301 -17.593 16.745 1.00 86.50 201 ILE A O 1
ATOM 1618 N N . ARG A 1 202 ? 22.546 -17.616 16.600 1.00 87.81 202 ARG A N 1
ATOM 1619 C CA . ARG A 1 202 ? 22.695 -18.991 17.110 1.00 87.81 202 ARG A CA 1
ATOM 1620 C C . ARG A 1 202 ? 22.062 -19.157 18.490 1.00 87.81 202 ARG A C 1
ATOM 1622 O O . ARG A 1 202 ? 21.358 -20.138 18.713 1.00 87.81 202 ARG A O 1
ATOM 1629 N N . SER A 1 203 ? 22.243 -18.192 19.393 1.00 85.81 203 SER A N 1
ATOM 1630 C CA . SER A 1 203 ? 21.641 -18.228 20.735 1.00 85.81 203 SER A CA 1
ATOM 1631 C C . SER A 1 203 ? 20.107 -18.200 20.713 1.00 85.81 203 SER A C 1
ATOM 1633 O O . SER A 1 203 ? 19.471 -18.764 21.600 1.00 85.81 203 SER A O 1
ATOM 1635 N N . ARG A 1 204 ? 19.498 -17.568 19.698 1.00 84.06 204 ARG A N 1
ATOM 1636 C CA . ARG A 1 204 ? 18.036 -17.470 19.547 1.00 84.06 204 ARG A CA 1
ATOM 1637 C C . ARG A 1 204 ? 17.432 -18.655 18.805 1.00 84.06 204 ARG A C 1
ATOM 1639 O O . ARG A 1 204 ? 16.298 -19.021 19.112 1.00 84.06 204 ARG A O 1
ATOM 1646 N N . LEU A 1 205 ? 18.186 -19.253 17.882 1.00 85.81 205 LEU A N 1
ATOM 1647 C CA . LEU A 1 205 ? 17.777 -20.444 17.140 1.00 85.81 205 LEU A CA 1
ATOM 1648 C C . LEU A 1 205 ? 17.965 -21.734 17.944 1.00 85.81 205 LEU A C 1
ATOM 1650 O O . LEU A 1 205 ? 17.126 -22.623 17.861 1.00 85.81 205 LEU A O 1
ATOM 1654 N N . LYS A 1 206 ? 19.015 -21.843 18.767 1.00 87.00 206 LYS A N 1
ATOM 1655 C CA . LYS A 1 206 ? 19.310 -23.074 19.520 1.00 87.00 206 LYS A CA 1
ATOM 1656 C C . LYS A 1 206 ? 18.140 -23.557 20.396 1.00 87.00 206 LYS A C 1
ATOM 1658 O O . LYS A 1 206 ? 17.852 -24.745 20.351 1.00 87.00 206 LYS A O 1
ATOM 1663 N N . PRO A 1 207 ? 17.398 -22.697 21.122 1.00 84.69 207 PRO A N 1
ATOM 1664 C CA . PRO A 1 207 ? 16.223 -23.137 21.876 1.00 84.69 207 PRO A CA 1
ATOM 1665 C C . PRO A 1 207 ? 15.062 -23.649 21.014 1.00 84.69 207 PRO A C 1
ATOM 1667 O O . PRO A 1 207 ? 14.251 -24.416 21.520 1.00 84.69 207 PRO A O 1
ATOM 1670 N N . LEU A 1 208 ? 14.955 -23.232 19.743 1.00 83.81 208 LEU A N 1
ATOM 1671 C CA . LEU A 1 208 ? 13.909 -23.720 18.833 1.00 83.81 208 LEU A CA 1
ATOM 1672 C C . LEU A 1 208 ? 14.120 -25.194 18.467 1.00 83.81 208 LEU A C 1
ATOM 1674 O O . LEU A 1 208 ? 13.145 -25.905 18.285 1.00 83.81 208 LEU A O 1
ATOM 1678 N N . GLN A 1 209 ? 15.371 -25.670 18.445 1.00 84.25 209 GLN A N 1
ATOM 1679 C CA . GLN A 1 209 ? 15.695 -27.077 18.162 1.00 84.25 209 GLN A CA 1
ATOM 1680 C C . GLN A 1 209 ? 15.108 -28.051 19.193 1.00 84.25 209 GLN A C 1
ATOM 1682 O O . GLN A 1 209 ? 14.914 -29.219 18.887 1.00 84.25 209 GLN A O 1
ATOM 1687 N N . TYR A 1 210 ? 14.825 -27.575 20.409 1.00 85.81 210 TYR A N 1
ATOM 1688 C CA . TYR A 1 210 ? 14.306 -28.390 21.511 1.00 85.81 210 TYR A CA 1
ATOM 1689 C C . TYR A 1 210 ? 12.815 -28.139 21.784 1.00 85.81 210 TYR A C 1
ATOM 1691 O O . TYR A 1 210 ? 12.316 -28.520 22.841 1.00 85.81 210 TYR A O 1
ATOM 1699 N N . ARG A 1 211 ? 12.109 -27.452 20.875 1.00 86.69 211 ARG A N 1
ATOM 1700 C CA . ARG A 1 211 ? 10.672 -27.146 20.980 1.00 86.69 211 ARG A CA 1
ATOM 1701 C C . ARG A 1 211 ? 9.928 -27.652 19.743 1.00 86.69 211 ARG A C 1
ATOM 1703 O O . ARG A 1 211 ? 9.604 -26.840 18.873 1.00 86.69 211 ARG A O 1
ATOM 1710 N N . PRO A 1 212 ? 9.720 -28.977 19.632 1.00 84.50 212 PRO A N 1
ATOM 1711 C CA . PRO A 1 212 ? 9.053 -29.570 18.475 1.00 84.50 212 PRO A CA 1
ATOM 1712 C C . PRO A 1 212 ? 7.639 -29.006 18.289 1.00 84.50 212 PRO A C 1
ATOM 1714 O O . PRO A 1 212 ? 7.286 -28.636 17.181 1.00 84.50 212 PRO A O 1
ATOM 1717 N N . ASP A 1 213 ? 6.916 -28.758 19.382 1.00 85.69 213 ASP A N 1
ATOM 1718 C CA . ASP A 1 213 ? 5.587 -28.133 19.407 1.00 85.69 213 ASP A CA 1
ATOM 1719 C C . ASP A 1 213 ? 5.518 -26.790 18.658 1.00 85.69 213 ASP A C 1
ATOM 1721 O O . ASP A 1 213 ? 4.549 -26.490 17.960 1.00 85.69 213 ASP A O 1
ATOM 1725 N N . LEU A 1 214 ? 6.563 -25.970 18.782 1.00 85.25 214 LEU A N 1
ATOM 1726 C CA . LEU A 1 214 ? 6.635 -24.672 18.118 1.00 85.25 214 LEU A CA 1
ATOM 1727 C C . LEU A 1 214 ? 7.005 -24.804 16.634 1.00 85.25 214 LEU A C 1
ATOM 1729 O O . LEU A 1 214 ? 6.536 -24.010 15.821 1.00 85.25 214 LEU A O 1
ATOM 1733 N N . LEU A 1 215 ? 7.837 -25.787 16.283 1.00 84.62 215 LEU A N 1
ATOM 1734 C CA . LEU A 1 215 ? 8.180 -26.083 14.890 1.00 84.62 215 LEU A CA 1
ATOM 1735 C C . LEU A 1 215 ? 6.972 -26.655 14.141 1.00 84.62 215 LEU A C 1
ATOM 1737 O O . LEU A 1 215 ? 6.667 -26.192 13.042 1.00 84.62 215 LEU A O 1
ATOM 1741 N N . ASP A 1 216 ? 6.239 -27.563 14.783 1.00 85.25 216 ASP A N 1
ATOM 1742 C CA . ASP A 1 216 ? 4.985 -28.122 14.281 1.00 85.25 216 ASP A CA 1
ATOM 1743 C C . ASP A 1 216 ? 3.941 -27.019 14.088 1.00 85.25 216 ASP A C 1
ATOM 1745 O O . ASP A 1 216 ? 3.243 -26.994 13.078 1.00 85.25 216 ASP A O 1
ATOM 1749 N N . GLY A 1 217 ? 3.890 -26.040 15.000 1.00 84.19 217 GLY A N 1
ATOM 1750 C CA . GLY A 1 217 ? 3.046 -24.854 14.862 1.00 84.19 217 GLY A CA 1
ATOM 1751 C C . GLY A 1 217 ? 3.338 -24.030 13.600 1.00 84.19 217 GLY A C 1
ATOM 1752 O O . GLY A 1 217 ? 2.399 -23.599 12.933 1.00 84.19 217 GLY A O 1
ATOM 1753 N N . PHE A 1 218 ? 4.612 -23.845 13.229 1.00 85.44 218 PHE A N 1
ATOM 1754 C CA . PHE A 1 218 ? 4.973 -23.128 11.995 1.00 85.44 218 PHE A CA 1
ATOM 1755 C C . PHE A 1 218 ? 4.580 -23.896 10.734 1.00 85.44 218 PHE A C 1
ATOM 1757 O O . PHE A 1 218 ? 4.203 -23.285 9.739 1.00 85.44 218 PHE A O 1
ATOM 1764 N N . ILE A 1 219 ? 4.662 -25.227 10.763 1.00 84.31 219 ILE A N 1
ATOM 1765 C CA . ILE A 1 219 ? 4.224 -26.077 9.651 1.00 84.31 219 ILE A CA 1
ATOM 1766 C C . ILE A 1 219 ? 2.696 -26.043 9.552 1.00 84.31 219 ILE A C 1
ATOM 1768 O O . ILE A 1 219 ? 2.158 -25.801 8.473 1.00 84.31 219 ILE A O 1
ATOM 1772 N N . ALA A 1 220 ? 1.994 -26.183 10.677 1.00 83.81 220 ALA A N 1
ATOM 1773 C CA . ALA A 1 220 ? 0.537 -26.150 10.731 1.00 83.81 220 ALA A CA 1
ATOM 1774 C C . ALA A 1 220 ? -0.047 -24.822 10.215 1.00 83.81 220 ALA A C 1
ATOM 1776 O O . ALA A 1 220 ? -1.057 -24.837 9.514 1.00 83.81 220 ALA A O 1
ATOM 1777 N N . GLU A 1 221 ? 0.601 -23.685 10.499 1.00 80.00 221 GLU A N 1
ATOM 1778 C CA . GLU A 1 221 ? 0.186 -22.361 10.007 1.00 80.00 221 GLU A CA 1
ATOM 1779 C C . GLU A 1 221 ? 0.152 -22.283 8.470 1.00 80.00 221 GLU A C 1
ATOM 1781 O O . GLU A 1 221 ? -0.700 -21.597 7.909 1.00 80.00 221 GLU A O 1
ATOM 1786 N N . THR A 1 222 ? 1.015 -23.036 7.781 1.00 79.69 222 THR A N 1
ATOM 1787 C CA . THR A 1 222 ? 1.051 -23.071 6.306 1.00 79.69 222 THR A CA 1
ATOM 1788 C C . THR A 1 222 ? -0.043 -23.932 5.677 1.00 79.69 222 THR A C 1
ATOM 1790 O O . THR A 1 222 ? -0.226 -23.908 4.460 1.00 79.69 222 THR A O 1
ATOM 1793 N N . GLY A 1 223 ? -0.751 -24.735 6.478 1.00 77.06 223 GLY A N 1
ATOM 1794 C CA . GLY A 1 223 ? -1.706 -25.727 5.983 1.00 77.06 223 GLY A CA 1
ATOM 1795 C C . GLY A 1 223 ? -1.064 -26.896 5.223 1.00 77.06 223 GLY A C 1
ATOM 1796 O O . GLY A 1 223 ? -1.788 -27.701 4.637 1.00 77.06 223 GLY A O 1
ATOM 1797 N N . LEU A 1 224 ? 0.272 -27.010 5.220 1.00 73.12 224 LEU A N 1
ATOM 1798 C CA . LEU A 1 224 ? 0.974 -28.160 4.659 1.00 73.12 224 LEU A CA 1
ATOM 1799 C C . LEU A 1 224 ? 0.757 -29.377 5.562 1.00 73.12 224 LEU A C 1
ATOM 1801 O O . LEU A 1 224 ? 1.221 -29.421 6.699 1.00 73.12 224 LEU A O 1
ATOM 1805 N N . VAL A 1 225 ? 0.063 -30.382 5.037 1.00 65.69 225 VAL A N 1
ATOM 1806 C CA . VAL A 1 225 ? -0.049 -31.688 5.686 1.00 65.69 225 VAL A CA 1
ATOM 1807 C C . VAL A 1 225 ? 1.169 -32.503 5.272 1.00 65.69 225 VAL A C 1
ATOM 1809 O O . VAL A 1 225 ? 1.261 -32.953 4.133 1.00 65.69 225 VAL A O 1
ATOM 1812 N N . LEU A 1 226 ? 2.120 -32.672 6.189 1.00 65.12 226 LEU A N 1
ATOM 1813 C CA . LEU A 1 226 ? 3.204 -33.636 6.028 1.00 65.12 226 LEU A CA 1
ATOM 1814 C C . LEU A 1 226 ? 2.619 -35.028 6.287 1.00 65.12 226 LEU A C 1
ATOM 1816 O O . LEU A 1 226 ? 2.589 -35.495 7.420 1.00 65.12 226 LEU A O 1
ATOM 1820 N N . SER A 1 227 ? 2.049 -35.652 5.261 1.00 58.25 227 SER A N 1
ATOM 1821 C CA . SER A 1 227 ? 1.669 -37.063 5.330 1.00 58.25 227 SER A CA 1
ATOM 1822 C C . SER A 1 227 ? 2.930 -37.925 5.340 1.00 58.25 227 SER A C 1
ATOM 1824 O O . SER A 1 227 ? 3.831 -37.680 4.533 1.00 58.25 227 SER A O 1
ATOM 1826 N N . ASP A 1 228 ? 2.980 -38.925 6.224 1.00 54.03 228 ASP A N 1
ATOM 1827 C CA . ASP A 1 228 ? 4.037 -39.935 6.184 1.00 54.03 228 ASP A CA 1
ATOM 1828 C C . ASP A 1 228 ? 4.019 -40.641 4.817 1.00 54.03 228 ASP A C 1
ATOM 1830 O O . ASP A 1 228 ? 2.933 -40.951 4.305 1.00 54.03 228 ASP A O 1
ATOM 1834 N N . PRO A 1 229 ? 5.188 -40.861 4.189 1.00 53.91 229 PRO A N 1
ATOM 1835 C CA . PRO A 1 229 ? 5.258 -41.642 2.964 1.00 53.91 229 PRO A CA 1
ATOM 1836 C C . PRO A 1 229 ? 4.760 -43.072 3.234 1.00 53.91 229 PRO A C 1
ATOM 1838 O O . PRO A 1 229 ? 5.030 -43.640 4.293 1.00 53.91 229 PRO A O 1
ATOM 1841 N N . ALA A 1 230 ? 3.986 -43.609 2.287 1.00 45.22 230 ALA A N 1
ATOM 1842 C CA . ALA A 1 230 ? 3.466 -44.978 2.313 1.00 45.22 230 ALA A CA 1
ATOM 1843 C C . ALA A 1 230 ? 4.570 -46.027 2.127 1.00 45.22 230 ALA A C 1
ATOM 1845 O O . ALA A 1 230 ? 5.551 -45.722 1.411 1.00 45.22 230 ALA A O 1
#